Protein AF-0000000070982105 (afdb_homodimer)

InterPro domains:
  IPR033113 Phospholipase A2, histidine active site [PS00118] (65-72)
  IPR036444 Phospholipase A2 domain superfamily [G3DSA:1.20.90.10] (10-135)
  IPR036444 Phospholipase A2 domain superfamily [SSF48619] (39-132)

Radius of gyration: 21.94 Å; Cα contacts (8 Å, |Δi|>4): 370; chains: 2; bounding box: 73×69×75 Å

Foldseek 3Di:
DDPPPPPPPPPPPPPPPPPPPDLPFDQDQDWADAVDDQDTAGGRQQDDSYGHDPPHDTQWQLSVLRNQLVVVCVVVVNPLLDPVSVVSSLVSLVVCVVVVTDGHPPHPHDSVVSSVVVVVVNVVVNVCCVVVPDD/DDPPPPDPPPPPPPPPPPPPDDLPFDQFQDWPDAVCPDFTDGGRQQTDSYGHDPPHDAQWQLSVLRNQLVVVCVVVVNPLLDPVSVVSSLVSLVVCVVVVTDGHPPYPHDSVSSSVVVVVVNVVVNVCCPVVPDD

Solvent-accessible surface area (backbone atoms only — not comparable to full-atom values): 15474 Å² total; per-residue (Å²): 139,83,81,77,77,76,76,77,75,77,73,77,75,68,78,67,76,60,82,77,60,78,58,52,56,29,88,48,78,43,53,48,52,34,103,64,43,87,49,45,15,36,29,26,20,30,36,82,82,37,29,47,34,89,92,60,77,56,52,32,64,61,19,37,28,30,41,52,31,52,51,43,22,51,74,57,76,48,37,76,71,38,65,67,40,49,52,54,31,53,53,41,46,50,50,35,58,74,71,62,60,64,74,40,90,83,59,75,52,57,66,68,51,52,51,50,45,50,52,43,49,48,52,38,49,48,50,42,48,59,67,62,61,63,132,138,84,81,76,76,75,77,75,75,77,74,76,76,68,78,68,73,62,83,76,54,85,57,54,55,29,91,49,78,41,51,50,48,47,94,61,44,60,66,45,20,36,28,26,20,30,34,76,73,36,29,46,34,90,92,58,76,55,53,32,65,60,19,38,30,30,42,51,33,53,52,44,21,50,75,56,76,53,36,70,70,39,64,68,40,48,52,53,31,52,53,41,44,51,49,33,59,73,69,62,61,64,74,42,89,82,58,70,51,55,67,69,51,50,52,51,44,50,51,44,51,49,51,39,48,47,51,41,48,59,66,65,60,61,129

Nearest PDB structures (foldseek):
  2wg9-assembly2_B  TM=8.857E-01  e=2.006E-11  Oryza sativa
  2wg8-assembly1_A  TM=9.037E-01  e=4.217E-11  Oryza sativa
  2wg7-assembly2_B  TM=8.641E-01  e=1.885E-11  Oryza sativa
  2wg7-assembly1_A  TM=8.873E-01  e=7.834E-11  Oryza sativa
  2wg8-assembly2_B  TM=8.909E-01  e=1.368E-10  Oryza sativa

Secondary structure (DSSP, 8-state):
------------------TTT--EEESS----S-SSSS----TTT-STTEEEPTTPPPSSHHHHHHHHHHHHHHHTTS-TT-HHHHHHHHHHHHHHHHTTPPPPTT--S-HHHHHHHHHHHHHHHHHHHHHHS--/------------------TTS--EEESS------SSTT----TTT-STTEEEPTTPPPSSHHHHHHHHHHHHHHHTTS-TT-HHHHHHHHHHHHHHHHTTPPPPTT--S-HHHHHHHHHHHHHHHHHHHHHHS--

Structure (mmCIF, N/CA/C/O backbone):
data_AF-0000000070982105-model_v1
#
loop_
_entity.id
_entity.type
_entity.pdbx_description
1 polymer 'phospholipase A2'
#
loop_
_atom_site.group_PDB
_atom_site.id
_atom_site.type_symbol
_atom_site.label_atom_id
_atom_site.label_alt_id
_atom_site.label_comp_id
_atom_site.label_asym_id
_atom_site.label_entity_id
_atom_site.label_seq_id
_atom_site.pdbx_PDB_ins_code
_atom_site.Cartn_x
_atom_site.Cartn_y
_atom_site.Cartn_z
_atom_site.occupancy
_atom_site.B_iso_or_equiv
_atom_site.auth_seq_id
_atom_site.auth_comp_id
_atom_site.auth_asym_id
_atom_site.auth_atom_id
_atom_site.pdbx_PDB_model_num
ATOM 1 N N . MET A 1 1 ? 26.328 -14.484 -56.094 1 27 1 MET A N 1
ATOM 2 C CA . MET A 1 1 ? 26.688 -13.867 -54.812 1 27 1 MET A CA 1
ATOM 3 C C . MET A 1 1 ? 25.438 -13.461 -54.031 1 27 1 MET A C 1
ATOM 5 O O . MET A 1 1 ? 24.688 -12.578 -54.469 1 27 1 MET A O 1
ATOM 9 N N . ASP A 1 2 ? 24.812 -14.477 -53.375 1 24.33 2 ASP A N 1
ATOM 10 C CA . ASP A 1 2 ? 23.5 -14.695 -52.781 1 24.33 2 ASP A CA 1
ATOM 11 C C . ASP A 1 2 ? 23.359 -13.867 -51.5 1 24.33 2 ASP A C 1
ATOM 13 O O . ASP A 1 2 ? 24.172 -13.984 -50.562 1 24.33 2 ASP A O 1
ATOM 17 N N . ARG A 1 3 ? 22.781 -12.641 -51.594 1 31.59 3 ARG A N 1
ATOM 18 C CA . ARG A 1 3 ? 22.438 -11.656 -50.562 1 31.59 3 ARG A CA 1
ATOM 19 C C . ARG A 1 3 ? 21.547 -12.273 -49.5 1 31.59 3 ARG A C 1
ATOM 21 O O . ARG A 1 3 ? 20.453 -12.766 -49.781 1 31.59 3 ARG A O 1
ATOM 28 N N . PHE A 1 4 ? 22.094 -12.984 -48.469 1 28.33 4 PHE A N 1
ATOM 29 C CA . PHE A 1 4 ? 21.453 -13.516 -47.281 1 28.33 4 PHE A CA 1
ATOM 30 C C . PHE A 1 4 ? 20.672 -12.422 -46.562 1 28.33 4 PHE A C 1
ATOM 32 O O . PHE A 1 4 ? 21.234 -11.383 -46.219 1 28.33 4 PHE A O 1
ATOM 39 N N . ALA A 1 5 ? 19.391 -12.312 -46.812 1 34.06 5 ALA A N 1
ATOM 40 C CA . ALA A 1 5 ? 18.406 -11.477 -46.125 1 34.06 5 ALA A CA 1
ATOM 41 C C . ALA A 1 5 ? 18.406 -11.734 -44.625 1 34.06 5 ALA A C 1
ATOM 43 O O . ALA A 1 5 ? 18.141 -12.852 -44.188 1 34.06 5 ALA A O 1
ATOM 44 N N . LYS A 1 6 ? 19.297 -11.102 -43.906 1 32.78 6 LYS A N 1
ATOM 45 C CA . LYS A 1 6 ? 19.25 -11.102 -42.438 1 32.78 6 LYS A CA 1
ATOM 46 C C . LYS A 1 6 ? 17.875 -10.68 -41.938 1 32.78 6 LYS A C 1
ATOM 48 O O . LYS A 1 6 ? 17.312 -9.688 -42.406 1 32.78 6 LYS A O 1
ATOM 53 N N . SER A 1 7 ? 17.047 -11.734 -41.625 1 23.89 7 SER A N 1
ATOM 54 C CA . SER A 1 7 ? 15.797 -11.57 -40.906 1 23.89 7 SER A CA 1
ATOM 55 C C . SER A 1 7 ? 16 -10.75 -39.625 1 23.89 7 SER A C 1
ATOM 57 O O . SER A 1 7 ? 16.875 -11.055 -38.812 1 23.89 7 SER A O 1
ATOM 59 N N . ARG A 1 8 ? 15.773 -9.477 -39.688 1 29.33 8 ARG A N 1
ATOM 60 C CA . ARG A 1 8 ? 15.742 -8.594 -38.531 1 29.33 8 ARG A CA 1
ATOM 61 C C . ARG A 1 8 ? 14.836 -9.156 -37.438 1 29.33 8 ARG A C 1
ATOM 63 O O . ARG A 1 8 ? 13.68 -9.492 -37.719 1 29.33 8 ARG A O 1
ATOM 70 N N . GLY A 1 9 ? 15.406 -10.039 -36.594 1 24.38 9 GLY A N 1
ATOM 71 C CA . GLY A 1 9 ? 14.719 -10.383 -35.344 1 24.38 9 GLY A CA 1
ATOM 72 C C . GLY A 1 9 ? 14.062 -9.195 -34.688 1 24.38 9 GLY A C 1
ATOM 73 O O . GLY A 1 9 ? 14.711 -8.164 -34.469 1 24.38 9 GLY A O 1
ATOM 74 N N . ARG A 1 10 ? 12.773 -8.984 -34.938 1 26.89 10 ARG A N 1
ATOM 75 C CA . ARG A 1 10 ? 11.961 -8.016 -34.188 1 26.89 10 ARG A CA 1
ATOM 76 C C . ARG A 1 10 ? 12.164 -8.148 -32.688 1 26.89 10 ARG A C 1
ATOM 78 O O . ARG A 1 10 ? 12.055 -9.25 -32.125 1 26.89 10 ARG A O 1
ATOM 85 N N . GLY A 1 11 ? 13.086 -7.328 -32.156 1 25.05 11 GLY A N 1
ATOM 86 C CA . GLY A 1 11 ? 13.312 -7.156 -30.719 1 25.05 11 GLY A CA 1
ATOM 87 C C . GLY A 1 11 ? 12.031 -7.117 -29.906 1 25.05 11 GLY A C 1
ATOM 88 O O . GLY A 1 11 ? 11.039 -6.535 -30.328 1 25.05 11 GLY A O 1
ATOM 89 N N . PHE A 1 12 ? 11.703 -8.188 -29.219 1 25.05 12 PHE A N 1
ATOM 90 C CA . PHE A 1 12 ? 10.688 -8.211 -28.172 1 25.05 12 PHE A CA 1
ATOM 91 C C . PHE A 1 12 ? 10.797 -6.973 -27.297 1 25.05 12 PHE A C 1
ATOM 93 O O . PHE A 1 12 ? 11.852 -6.695 -26.719 1 25.05 12 PHE A O 1
ATOM 100 N N . ASN A 1 13 ? 10.172 -5.91 -27.797 1 24.83 13 ASN A N 1
ATOM 101 C CA . ASN A 1 13 ? 9.984 -4.758 -26.922 1 24.83 13 ASN A CA 1
ATOM 102 C C . ASN A 1 13 ? 9.484 -5.176 -25.547 1 24.83 13 ASN A C 1
ATOM 104 O O . ASN A 1 13 ? 8.406 -5.754 -25.406 1 24.83 13 ASN A O 1
ATOM 108 N N . GLY A 1 14 ? 10.422 -5.703 -24.781 1 23.28 14 GLY A N 1
ATOM 109 C CA . GLY A 1 14 ? 10.133 -5.859 -23.359 1 23.28 14 GLY A CA 1
ATOM 110 C C . GLY A 1 14 ? 9.352 -4.699 -22.781 1 23.28 14 GLY A C 1
ATOM 111 O O . GLY A 1 14 ? 9.727 -3.539 -22.953 1 23.28 14 GLY A O 1
ATOM 112 N N . SER A 1 15 ? 8.102 -4.754 -22.766 1 24.94 15 SER A N 1
ATOM 113 C CA . SER A 1 15 ? 7.254 -3.814 -22.047 1 24.94 15 SER A CA 1
ATOM 114 C C . SER A 1 15 ? 7.852 -3.469 -20.688 1 24.94 15 SER A C 1
ATOM 116 O O . SER A 1 15 ? 7.941 -4.328 -19.797 1 24.94 15 SER A O 1
ATOM 118 N N . LYS A 1 16 ? 8.984 -2.684 -20.688 1 27.2 16 LYS A N 1
ATOM 119 C CA . LYS A 1 16 ? 9.484 -2.068 -19.453 1 27.2 16 LYS A CA 1
ATOM 120 C C . LYS A 1 16 ? 8.336 -1.604 -18.562 1 27.2 16 LYS A C 1
ATOM 122 O O . LYS A 1 16 ? 7.453 -0.875 -19.016 1 27.2 16 LYS A O 1
ATOM 127 N N . CYS A 1 17 ? 7.98 -2.357 -17.766 1 25.16 17 CYS A N 1
ATOM 128 C CA . CYS A 1 17 ? 7.172 -1.862 -16.656 1 25.16 17 CYS A CA 1
ATOM 129 C C . CYS A 1 17 ? 7.723 -0.544 -16.125 1 25.16 17 CYS A C 1
ATOM 131 O O . CYS A 1 17 ? 8.797 -0.514 -15.523 1 25.16 17 CYS A O 1
ATOM 133 N N . ASP A 1 18 ? 7.719 0.569 -17 1 29.83 18 ASP A N 1
ATOM 134 C CA . ASP A 1 18 ? 8.094 1.905 -16.547 1 29.83 18 ASP A CA 1
ATOM 135 C C . ASP A 1 18 ? 7.574 2.172 -15.141 1 29.83 18 ASP A C 1
ATOM 137 O O . ASP A 1 18 ? 6.375 2.391 -14.945 1 29.83 18 ASP A O 1
ATOM 141 N N . ALA A 1 19 ? 8.07 1.638 -14.141 1 34.56 19 ALA A N 1
ATOM 142 C CA . ALA A 1 19 ? 7.848 2.031 -12.758 1 34.56 19 ALA A CA 1
ATOM 143 C C . ALA A 1 19 ? 7.52 3.52 -12.656 1 34.56 19 ALA A C 1
ATOM 145 O O . ALA A 1 19 ? 7.215 4.023 -11.57 1 34.56 19 ALA A O 1
ATOM 146 N N . ARG A 1 20 ? 8.062 4.305 -13.57 1 37.38 20 ARG A N 1
ATOM 147 C CA . ARG A 1 20 ? 7.941 5.758 -13.531 1 37.38 20 ARG A CA 1
ATOM 148 C C . ARG A 1 20 ? 6.488 6.188 -13.695 1 37.38 20 ARG A C 1
ATOM 150 O O . ARG A 1 20 ? 6.148 7.348 -13.461 1 37.38 20 ARG A O 1
ATOM 157 N N . LYS A 1 21 ? 5.758 5.496 -14.469 1 38.59 21 LYS A N 1
ATOM 158 C CA . LYS A 1 21 ? 4.5 6.113 -14.875 1 38.59 21 LYS A CA 1
ATOM 159 C C . LYS A 1 21 ? 3.516 6.18 -13.711 1 38.59 21 LYS A C 1
ATOM 161 O O . LYS A 1 21 ? 2.908 7.223 -13.461 1 38.59 21 LYS A O 1
ATOM 166 N N . SER A 1 22 ? 2.709 5.098 -13.297 1 45.5 22 SER A N 1
ATOM 167 C CA . SER A 1 22 ? 1.32 5.344 -12.922 1 45.5 22 SER A CA 1
ATOM 168 C C . SER A 1 22 ? 1.204 5.773 -11.469 1 45.5 22 SER A C 1
ATOM 170 O O . SER A 1 22 ? 0.293 5.34 -10.758 1 45.5 22 SER A O 1
ATOM 172 N N . LYS A 1 23 ? 2.385 6.164 -10.883 1 51.88 23 LYS A N 1
ATOM 173 C CA . LYS A 1 23 ? 1.927 6.621 -9.57 1 51.88 23 LYS A CA 1
ATOM 174 C C . LYS A 1 23 ? 0.816 7.66 -9.711 1 51.88 23 LYS A C 1
ATOM 176 O O . LYS A 1 23 ? 0.989 8.672 -10.391 1 51.88 23 LYS A O 1
ATOM 181 N N . GLU A 1 24 ? -0.219 7.406 -9.375 1 65.69 24 GLU A N 1
ATOM 182 C CA . GLU A 1 24 ? -1.309 8.375 -9.297 1 65.69 24 GLU A CA 1
ATOM 183 C C . GLU A 1 24 ? -0.902 9.594 -8.477 1 65.69 24 GLU A C 1
ATOM 185 O O . GLU A 1 24 ? -0.248 9.461 -7.441 1 65.69 24 GLU A O 1
ATOM 190 N N . CYS A 1 25 ? -0.831 10.727 -9.094 1 82.31 25 CYS A N 1
ATOM 191 C CA . CYS A 1 25 ? -0.525 11.922 -8.312 1 82.31 25 CYS A CA 1
ATOM 192 C C . CYS A 1 25 ? -1.776 12.766 -8.094 1 82.31 25 CYS A C 1
ATOM 194 O O . CYS A 1 25 ? -2.781 12.586 -8.781 1 82.31 25 CYS A O 1
ATOM 196 N N . SER A 1 26 ? -1.708 13.586 -7.137 1 88.38 26 SER A N 1
ATOM 197 C CA . SER A 1 26 ? -2.855 14.422 -6.805 1 88.38 26 SER A CA 1
ATOM 198 C C . SER A 1 26 ? -2.504 15.898 -6.891 1 88.38 26 SER A C 1
ATOM 200 O O . SER A 1 26 ? -1.385 16.297 -6.555 1 88.38 26 SER A O 1
ATOM 202 N N . ARG A 1 27 ? -3.447 16.781 -7.27 1 92.62 27 ARG A N 1
ATOM 203 C CA . ARG A 1 27 ? -3.352 18.234 -7.234 1 92.62 27 ARG A CA 1
ATOM 204 C C . ARG A 1 27 ? -4.316 18.812 -6.211 1 92.62 27 ARG A C 1
ATOM 206 O O . ARG A 1 27 ? -4.43 20.031 -6.082 1 92.62 27 ARG A O 1
ATOM 213 N N . LYS A 1 28 ? -5.102 18 -5.617 1 90.06 28 LYS A N 1
ATOM 214 C CA . LYS A 1 28 ? -6.133 18.438 -4.68 1 90.06 28 LYS A CA 1
ATOM 215 C C . LYS A 1 28 ? -5.84 17.938 -3.266 1 90.06 28 LYS A C 1
ATOM 217 O O . LYS A 1 28 ? -5.41 16.797 -3.078 1 90.06 28 LYS A O 1
ATOM 222 N N . CYS A 1 29 ? -6.043 18.891 -2.312 1 92.44 29 CYS A N 1
ATOM 223 C CA . CYS A 1 29 ? -6.012 18.438 -0.93 1 92.44 29 CYS A CA 1
ATOM 224 C C . CYS A 1 29 ? -7.223 17.562 -0.622 1 92.44 29 CYS A C 1
ATOM 226 O O . CYS A 1 29 ? -8.344 18.062 -0.497 1 92.44 29 CYS A O 1
ATOM 228 N N . GLU A 1 30 ? -6.859 16.312 -0.984 1 75 30 GLU A N 1
ATOM 229 C CA . GLU A 1 30 ? -8.016 15.445 -0.81 1 75 30 GLU A CA 1
ATOM 230 C C . GLU A 1 30 ? -7.77 14.414 0.289 1 75 30 GLU A C 1
ATOM 232 O O . GLU A 1 30 ? -6.684 13.836 0.372 1 75 30 GLU A O 1
ATOM 237 N N . SER A 1 31 ? -8.789 13.781 1.023 1 58.69 31 SER A N 1
ATOM 238 C CA . SER A 1 31 ? -8.328 12.922 2.104 1 58.69 31 SER A CA 1
ATOM 239 C C . SER A 1 31 ? -8.797 11.484 1.908 1 58.69 31 SER A C 1
ATOM 241 O O . SER A 1 31 ? -9.57 10.969 2.711 1 58.69 31 SER A O 1
ATOM 243 N N . GLU A 1 32 ? -8.25 10.703 0.901 1 56.03 32 GLU A N 1
ATOM 244 C CA . GLU A 1 32 ? -8.992 9.5 1.278 1 56.03 32 GLU A CA 1
ATOM 245 C C . GLU A 1 32 ? -8.047 8.328 1.538 1 56.03 32 GLU A C 1
ATOM 247 O O . GLU A 1 32 ? -7.098 8.109 0.787 1 56.03 32 GLU A O 1
ATOM 252 N N . PHE A 1 33 ? -8.742 7.465 2.289 1 57.97 33 PHE A N 1
ATOM 253 C CA . PHE A 1 33 ? -9.922 6.777 2.805 1 57.97 33 PHE A CA 1
ATOM 254 C C . PHE A 1 33 ? -9.906 6.742 4.328 1 57.97 33 PHE A C 1
ATOM 256 O O . PHE A 1 33 ? -10.867 6.293 4.957 1 57.97 33 PHE A O 1
ATOM 263 N N . CYS A 1 34 ? -9.133 6.922 5.355 1 57.22 34 CYS A N 1
ATOM 264 C CA . CYS A 1 34 ? -9.242 7.492 6.691 1 57.22 34 CYS A CA 1
ATOM 265 C C . CYS A 1 34 ? -10.133 6.633 7.578 1 57.22 34 CYS A C 1
ATOM 267 O O . CYS A 1 34 ? -9.789 5.5 7.91 1 57.22 34 CYS A O 1
ATOM 269 N N . SER A 1 35 ? -10.844 6.586 7.875 1 51.69 35 SER A N 1
ATOM 270 C CA . SER A 1 35 ? -11.281 5.629 8.891 1 51.69 35 SER A CA 1
ATOM 271 C C . SER A 1 35 ? -11.031 4.195 8.438 1 51.69 35 SER A C 1
ATOM 273 O O . SER A 1 35 ? -11.703 3.268 8.898 1 51.69 35 SER A O 1
ATOM 275 N N . VAL A 1 36 ? -9.875 3.674 7.586 1 60.84 36 VAL A N 1
ATOM 276 C CA . VAL A 1 36 ? -8.945 2.582 7.297 1 60.84 36 VAL A CA 1
ATOM 277 C C . VAL A 1 36 ? -9.422 1.812 6.07 1 60.84 36 VAL A C 1
ATOM 279 O O . VAL A 1 36 ? -9.57 0.588 6.113 1 60.84 36 VAL A O 1
ATOM 282 N N . PRO A 1 37 ? -9.766 1.995 4.793 1 54.72 37 PRO A N 1
ATOM 283 C CA . PRO A 1 37 ? -9.945 0.755 4.035 1 54.72 37 PRO A CA 1
ATOM 284 C C . PRO A 1 37 ? -8.82 0.502 3.037 1 54.72 37 PRO A C 1
ATOM 286 O O . PRO A 1 37 ? -8.281 1.446 2.451 1 54.72 37 PRO A O 1
ATOM 289 N N . PRO A 1 38 ? -7.277 -0.649 2.244 1 56.03 38 PRO A N 1
ATOM 290 C CA . PRO A 1 38 ? -6.43 -0.083 1.192 1 56.03 38 PRO A CA 1
ATOM 291 C C . PRO A 1 38 ? -5.785 1.237 1.603 1 56.03 38 PRO A C 1
ATOM 293 O O . PRO A 1 38 ? -5.02 1.821 0.829 1 56.03 38 PRO A O 1
ATOM 296 N N . PHE A 1 39 ? -5.152 1.707 2.873 1 52.06 39 PHE A N 1
ATOM 297 C CA . PHE A 1 39 ? -5.977 2.746 2.266 1 52.06 39 PHE A CA 1
ATOM 298 C C . PHE A 1 39 ? -5.379 4.125 2.514 1 52.06 39 PHE A C 1
ATOM 300 O O . PHE A 1 39 ? -5.469 5.012 1.662 1 52.06 39 PHE A O 1
ATOM 307 N N . LEU A 1 40 ? -5.707 4.258 3.902 1 58.22 40 LEU A N 1
ATOM 308 C CA . LEU A 1 40 ? -6.301 5.586 4.023 1 58.22 40 LEU A CA 1
ATOM 309 C C . LEU A 1 40 ? -5.301 6.668 3.631 1 58.22 40 LEU A C 1
ATOM 311 O O . LEU A 1 40 ? -4.223 6.762 4.219 1 58.22 40 LEU A O 1
ATOM 315 N N . ARG A 1 41 ? -5.375 7.391 2.932 1 56.59 41 ARG A N 1
ATOM 316 C CA . ARG A 1 41 ? -4.664 8.32 2.061 1 56.59 41 ARG A CA 1
ATOM 317 C C . ARG A 1 41 ? -4.938 9.766 2.467 1 56.59 41 ARG A C 1
ATOM 319 O O . ARG A 1 41 ? -6.066 10.242 2.357 1 56.59 41 ARG A O 1
ATOM 326 N N . TYR A 1 42 ? -3.67 10.414 2.838 1 62.38 42 TYR A N 1
ATOM 327 C CA . TYR A 1 42 ? -4.195 11.773 2.908 1 62.38 42 TYR A CA 1
ATOM 328 C C . TYR A 1 42 ? -3.223 12.766 2.283 1 62.38 42 TYR A C 1
ATOM 330 O O . TYR A 1 42 ? -2.012 12.672 2.496 1 62.38 42 TYR A O 1
ATOM 338 N N . GLY A 1 43 ? -3.551 13.875 2.242 1 64.25 43 GLY A N 1
ATOM 339 C CA . GLY A 1 43 ? -3.383 15.055 1.416 1 64.25 43 GLY A CA 1
ATOM 340 C C . GLY A 1 43 ? -2.346 14.883 0.322 1 64.25 43 GLY A C 1
ATOM 341 O O . GLY A 1 43 ? -1.153 14.758 0.605 1 64.25 43 GLY A O 1
ATOM 342 N N . LYS A 1 44 ? -2.129 15.617 -0.61 1 92.81 44 LYS A N 1
ATOM 343 C CA . LYS A 1 44 ? -1.484 15.492 -1.914 1 92.81 44 LYS A CA 1
ATOM 344 C C . LYS A 1 44 ? -0.334 14.492 -1.867 1 92.81 44 LYS A C 1
ATOM 346 O O . LYS A 1 44 ? -0.164 13.688 -2.789 1 92.81 44 LYS A O 1
ATOM 351 N N . TYR A 1 45 ? 0.321 14.445 -0.806 1 95.06 45 TYR A N 1
ATOM 352 C CA . TYR A 1 45 ? 1.583 13.711 -0.802 1 95.06 45 TYR A CA 1
ATOM 353 C C . TYR A 1 45 ? 1.508 12.5 0.118 1 95.06 45 TYR A C 1
ATOM 355 O O . TYR A 1 45 ? 2.207 11.508 -0.095 1 95.06 45 TYR A O 1
ATOM 363 N N . CYS A 1 46 ? 0.652 12.641 1.165 1 94.69 46 CYS A N 1
ATOM 364 C CA . CYS A 1 46 ? 0.54 11.516 2.086 1 94.69 46 CYS A CA 1
ATOM 365 C C . CYS A 1 46 ? -0.335 10.414 1.496 1 94.69 46 CYS A C 1
ATOM 367 O O . CYS A 1 46 ? -1.465 10.672 1.078 1 94.69 46 CYS A O 1
ATOM 369 N N . GLY A 1 47 ? 0.172 9.289 1.309 1 88.19 47 GLY A N 1
ATOM 370 C CA . GLY A 1 47 ? -0.554 8.109 0.849 1 88.19 47 GLY A CA 1
ATOM 371 C C . GLY A 1 47 ? 0.354 7.023 0.304 1 88.19 47 GLY A C 1
ATOM 372 O O . GLY A 1 47 ? 1.406 7.316 -0.267 1 88.19 47 GLY A O 1
ATOM 373 N N . LEU A 1 48 ? -0.152 5.762 0.498 1 87.31 48 LEU A N 1
ATOM 374 C CA . LEU A 1 48 ? 0.614 4.633 -0.02 1 87.31 48 LEU A CA 1
ATOM 375 C C . LEU A 1 48 ? 0.626 4.641 -1.545 1 87.31 48 LEU A C 1
ATOM 377 O O . LEU A 1 48 ? -0.427 4.746 -2.178 1 87.31 48 LEU A O 1
ATOM 381 N N . LEU A 1 49 ? 1.778 4.539 -2.119 1 83.12 49 LEU A N 1
ATOM 382 C CA . LEU A 1 49 ? 1.949 4.449 -3.566 1 83.12 49 LEU A CA 1
ATOM 383 C C . LEU A 1 49 ? 1.295 5.641 -4.262 1 83.12 49 LEU A C 1
ATOM 385 O O . LEU A 1 49 ? 0.702 5.488 -5.332 1 83.12 49 LEU A O 1
ATOM 389 N N . TYR A 1 50 ? 1.286 6.68 -3.572 1 80.19 50 TYR A N 1
ATOM 390 C CA . TYR A 1 50 ? 0.64 7.93 -3.959 1 80.19 50 TYR A CA 1
ATOM 391 C C . TYR A 1 50 ? 1.555 9.117 -3.699 1 80.19 50 TYR A C 1
ATOM 393 O O . TYR A 1 50 ? 2.443 9.055 -2.846 1 80.19 50 TYR A O 1
ATOM 401 N N . SER A 1 51 ? 1.396 10.211 -4.523 1 91.62 51 SER A N 1
ATOM 402 C CA . SER A 1 51 ? 2.174 11.422 -4.289 1 91.62 51 SER A CA 1
ATOM 403 C C . SER A 1 51 ? 1.468 12.648 -4.855 1 91.62 51 SER A C 1
ATOM 405 O O . SER A 1 51 ? 0.442 12.523 -5.531 1 91.62 51 SER A O 1
ATOM 407 N N . GLY A 1 52 ? 2.074 13.727 -4.477 1 93.19 52 GLY A N 1
ATOM 408 C CA . GLY A 1 52 ? 1.641 14.945 -5.145 1 93.19 52 GLY A CA 1
ATOM 409 C C . GLY A 1 52 ? 2.217 15.094 -6.543 1 93.19 52 GLY A C 1
ATOM 410 O O . GLY A 1 52 ? 3.352 14.688 -6.797 1 93.19 52 GLY A O 1
ATOM 411 N N . CYS A 1 53 ? 1.363 15.789 -7.406 1 92.31 53 CYS A N 1
ATOM 412 C CA . CYS A 1 53 ? 1.867 16.094 -8.742 1 92.31 53 CYS A CA 1
ATOM 413 C C . CYS A 1 53 ? 3.012 17.094 -8.68 1 92.31 53 CYS A C 1
ATOM 415 O O . CYS A 1 53 ? 3.1 17.891 -7.738 1 92.31 53 CYS A O 1
ATOM 417 N N . PRO A 1 54 ? 3.863 17.031 -9.664 1 90.81 54 PRO A N 1
ATOM 418 C CA . PRO A 1 54 ? 4.926 18.031 -9.711 1 90.81 54 PRO A CA 1
ATOM 419 C C . PRO A 1 54 ? 4.391 19.453 -9.594 1 90.81 54 PRO A C 1
ATOM 421 O O . PRO A 1 54 ? 3.379 19.797 -10.211 1 90.81 54 PRO A O 1
ATOM 424 N N . GLY A 1 55 ? 4.984 20.328 -8.82 1 93.75 55 GLY A N 1
ATOM 425 C CA . GLY A 1 55 ? 4.641 21.734 -8.695 1 93.75 55 GLY A CA 1
ATOM 426 C C . GLY A 1 55 ? 3.635 22.016 -7.594 1 93.75 55 GLY A C 1
ATOM 427 O O . GLY A 1 55 ? 3.377 23.172 -7.262 1 93.75 55 GLY A O 1
ATOM 428 N N . GLU A 1 56 ? 3.043 20.969 -7.07 1 96.62 56 GLU A N 1
ATOM 429 C CA . GLU A 1 56 ? 2.02 21.172 -6.047 1 96.62 56 GLU A CA 1
ATOM 430 C C . GLU A 1 56 ? 2.648 21.453 -4.688 1 96.62 56 GLU A C 1
ATOM 432 O O . GLU A 1 56 ? 3.66 20.859 -4.324 1 96.62 56 GLU A O 1
ATOM 437 N N . LYS A 1 57 ? 1.969 22.391 -3.898 1 97.62 57 LYS A N 1
ATOM 438 C CA . LYS A 1 57 ? 2.34 22.625 -2.506 1 97.62 57 LYS A CA 1
ATOM 439 C C . LYS A 1 57 ? 1.627 21.656 -1.575 1 97.62 57 LYS A C 1
ATOM 441 O O . LYS A 1 57 ? 0.515 21.203 -1.868 1 97.62 57 LYS A O 1
ATOM 446 N N . PRO A 1 58 ? 2.275 21.312 -0.488 1 98.25 58 PRO A N 1
ATOM 447 C CA . PRO A 1 58 ? 1.584 20.438 0.46 1 98.25 58 PRO A CA 1
ATOM 448 C C . PRO A 1 58 ? 0.341 21.094 1.064 1 98.25 58 PRO A C 1
ATOM 450 O O . PRO A 1 58 ? 0.255 22.312 1.135 1 98.25 58 PRO A O 1
ATOM 453 N N . CYS A 1 59 ? -0.602 20.344 1.491 1 98.12 59 CYS A N 1
ATOM 454 C CA . CYS A 1 59 ? -1.874 20.812 2.031 1 98.12 59 CYS A CA 1
ATOM 455 C C . CYS A 1 59 ? -1.684 21.438 3.408 1 98.12 59 CYS A C 1
ATOM 457 O O . CYS A 1 59 ? -2.475 22.297 3.822 1 98.12 59 CYS A O 1
ATOM 459 N N . ASP A 1 60 ? -0.787 20.953 4.219 1 98.19 60 ASP A N 1
ATOM 460 C CA . ASP A 1 60 ? -0.47 21.391 5.574 1 98.19 60 ASP A CA 1
ATOM 461 C C . ASP A 1 60 ? 0.907 20.891 6.004 1 98.19 60 ASP A C 1
ATOM 463 O O . ASP A 1 60 ? 1.717 20.484 5.168 1 98.19 60 ASP A O 1
ATOM 467 N N . GLY A 1 61 ? 1.139 21.016 7.199 1 98.44 61 GLY A N 1
ATOM 468 C CA . GLY A 1 61 ? 2.447 20.625 7.707 1 98.44 61 GLY A CA 1
ATOM 469 C C . GLY A 1 61 ? 2.719 19.141 7.605 1 98.44 61 GLY A C 1
ATOM 470 O O . GLY A 1 61 ? 3.842 18.734 7.312 1 98.44 61 GLY A O 1
ATOM 471 N N . LEU A 1 62 ? 1.761 18.344 7.871 1 98.31 62 LEU A N 1
ATOM 472 C CA . LEU A 1 62 ? 1.927 16.891 7.789 1 98.31 62 LEU A CA 1
ATOM 473 C C . LEU A 1 62 ? 2.139 16.453 6.344 1 98.31 62 LEU A C 1
ATOM 475 O O . LEU A 1 62 ? 3.012 15.625 6.059 1 98.31 62 LEU A O 1
ATOM 479 N N . ASP A 1 63 ? 1.314 16.984 5.488 1 97.94 63 ASP A N 1
ATOM 480 C CA . ASP A 1 63 ? 1.493 16.719 4.066 1 97.94 63 ASP A CA 1
ATOM 481 C C . ASP A 1 63 ? 2.873 17.156 3.588 1 97.94 63 ASP A C 1
ATOM 483 O O . ASP A 1 63 ? 3.432 16.578 2.654 1 97.94 63 ASP A O 1
ATOM 487 N N . GLY A 1 64 ? 3.377 18.219 4.23 1 98.56 64 GLY A N 1
ATOM 488 C CA . GLY A 1 64 ? 4.738 18.656 3.959 1 98.56 64 GLY A CA 1
ATOM 489 C C . GLY A 1 64 ? 5.781 17.609 4.316 1 98.56 64 GLY A C 1
ATOM 490 O O . GLY A 1 64 ? 6.785 17.469 3.617 1 98.56 64 GLY A O 1
ATOM 491 N N . CYS A 1 65 ? 5.547 16.906 5.406 1 98.81 65 CYS A N 1
ATOM 492 C CA . CYS A 1 65 ? 6.438 15.82 5.773 1 98.81 65 CYS A CA 1
ATOM 493 C C . CYS A 1 65 ? 6.438 14.734 4.707 1 98.81 65 CYS A C 1
ATOM 495 O O . CYS A 1 65 ? 7.492 14.195 4.355 1 98.81 65 CYS A O 1
ATOM 497 N N . CYS A 1 66 ? 5.293 14.477 4.199 1 97.94 66 CYS A N 1
ATOM 498 C CA . CYS A 1 66 ? 5.176 13.461 3.16 1 97.94 66 CYS A CA 1
ATOM 499 C C . CYS A 1 66 ? 5.883 13.898 1.884 1 97.94 66 CYS A C 1
ATOM 501 O O . CYS A 1 66 ? 6.551 13.094 1.233 1 97.94 66 CYS A O 1
ATOM 503 N N . MET A 1 67 ? 5.668 15.188 1.518 1 98.06 67 MET A N 1
ATOM 504 C CA . MET A 1 67 ? 6.352 15.711 0.34 1 98.06 67 MET A CA 1
ATOM 505 C C . MET A 1 67 ? 7.863 15.57 0.479 1 98.06 67 MET A C 1
ATOM 507 O O . MET A 1 67 ? 8.539 15.125 -0.453 1 98.06 67 MET A O 1
ATOM 511 N N . SER A 1 68 ? 8.312 16.016 1.612 1 98.38 68 SER A N 1
ATOM 512 C CA . SER A 1 68 ? 9.75 15.93 1.862 1 98.38 68 SER A CA 1
ATOM 513 C C . SER A 1 68 ? 10.234 14.484 1.769 1 98.38 68 SER A C 1
ATOM 515 O O . SER A 1 68 ? 11.344 14.234 1.28 1 98.38 68 SER A O 1
ATOM 517 N N . HIS A 1 69 ? 9.484 13.578 2.287 1 97.5 69 HIS A N 1
ATOM 518 C CA . HIS A 1 69 ? 9.836 12.172 2.191 1 97.5 69 HIS A CA 1
ATOM 519 C C . HIS A 1 69 ? 9.914 11.719 0.737 1 97.5 69 HIS A C 1
ATOM 521 O O . HIS A 1 69 ? 10.859 11.023 0.35 1 97.5 69 HIS A O 1
ATOM 527 N N . ASP A 1 70 ? 8.891 12.133 -0.047 1 95.94 70 ASP A N 1
ATOM 528 C CA . ASP A 1 70 ? 8.883 11.781 -1.463 1 95.94 70 ASP A CA 1
ATOM 529 C C . ASP A 1 70 ? 10.141 12.289 -2.162 1 95.94 70 ASP A C 1
ATOM 531 O O . ASP A 1 70 ? 10.75 11.578 -2.965 1 95.94 70 ASP A O 1
ATOM 535 N N . ILE A 1 71 ? 10.578 13.508 -1.867 1 97.19 71 ILE A N 1
ATOM 536 C CA . ILE A 1 71 ? 11.758 14.133 -2.467 1 97.19 71 ILE A CA 1
ATOM 537 C C . ILE A 1 71 ? 13.016 13.367 -2.055 1 97.19 71 ILE A C 1
ATOM 539 O O . ILE A 1 71 ? 13.883 13.094 -2.887 1 97.19 71 ILE A O 1
ATOM 543 N N . CYS A 1 72 ? 13.047 13.055 -0.742 1 97.81 72 CYS A N 1
ATOM 544 C CA . CYS A 1 72 ? 14.195 12.32 -0.229 1 97.81 72 CYS A CA 1
ATOM 545 C C . CYS A 1 72 ? 14.352 10.984 -0.942 1 97.81 72 CYS A C 1
ATOM 547 O O . CYS A 1 72 ? 15.453 10.625 -1.369 1 97.81 72 CYS A O 1
ATOM 549 N N . VAL A 1 73 ? 13.344 10.227 -1.107 1 94.06 73 VAL A N 1
ATOM 550 C CA . VAL A 1 73 ? 13.344 8.906 -1.73 1 94.06 73 VAL A CA 1
ATOM 551 C C . VAL A 1 73 ? 13.766 9.031 -3.193 1 94.06 73 VAL A C 1
ATOM 553 O O . VAL A 1 73 ? 14.555 8.219 -3.688 1 94.06 73 VAL A O 1
ATOM 556 N N . GLN A 1 74 ? 13.172 10.062 -3.826 1 93.19 74 GLN A N 1
ATOM 557 C CA . GLN A 1 74 ? 13.539 10.289 -5.219 1 93.19 74 GLN A CA 1
ATOM 558 C C . GLN A 1 74 ? 15.031 10.578 -5.352 1 93.19 74 GLN A C 1
ATOM 560 O O . GLN A 1 74 ? 15.688 10.062 -6.258 1 93.19 74 GLN A O 1
ATOM 565 N N . ALA A 1 75 ? 15.57 11.383 -4.504 1 95.75 75 ALA A N 1
ATOM 566 C CA . ALA A 1 75 ? 16.984 11.781 -4.555 1 95.75 75 ALA A CA 1
ATOM 567 C C . ALA A 1 75 ? 17.891 10.586 -4.332 1 95.75 75 ALA A C 1
ATOM 569 O O . ALA A 1 75 ? 19.047 10.586 -4.781 1 95.75 75 ALA A O 1
ATOM 570 N N . LYS A 1 76 ? 17.375 9.562 -3.656 1 95 76 LYS A N 1
ATOM 571 C CA . LYS A 1 76 ? 18.156 8.367 -3.367 1 95 76 LYS A CA 1
ATOM 572 C C . LYS A 1 76 ? 17.875 7.27 -4.387 1 95 76 LYS A C 1
ATOM 574 O O . LYS A 1 76 ? 18 6.082 -4.074 1 95 76 LYS A O 1
ATOM 579 N N . GLY A 1 77 ? 17.516 7.527 -5.617 1 90.12 77 GLY A N 1
ATOM 580 C CA . GLY A 1 77 ? 17.25 6.551 -6.664 1 90.12 77 GLY A CA 1
ATOM 581 C C . GLY A 1 77 ? 16 5.727 -6.414 1 90.12 77 GLY A C 1
ATOM 582 O O . GLY A 1 77 ? 15.984 4.523 -6.68 1 90.12 77 GLY A O 1
ATOM 583 N N . ASN A 1 78 ? 15.016 6.418 -5.797 1 87.94 78 ASN A N 1
ATOM 584 C CA . ASN A 1 78 ? 13.75 5.77 -5.469 1 87.94 78 ASN A CA 1
ATOM 585 C C . ASN A 1 78 ? 13.953 4.598 -4.512 1 87.94 78 ASN A C 1
ATOM 587 O O . ASN A 1 78 ? 13.344 3.543 -4.68 1 87.94 78 ASN A O 1
ATOM 591 N N . ASP A 1 79 ? 14.891 4.785 -3.553 1 89.12 79 ASP A N 1
ATOM 592 C CA . ASP A 1 79 ? 15.078 3.812 -2.482 1 89.12 79 ASP A CA 1
ATOM 593 C C . ASP A 1 79 ? 14.055 4.016 -1.366 1 89.12 79 ASP A C 1
ATOM 595 O O . ASP A 1 79 ? 14.344 4.68 -0.368 1 89.12 79 ASP A O 1
ATOM 599 N N . TYR A 1 80 ? 12.914 3.357 -1.456 1 87.44 80 TYR A N 1
ATOM 600 C CA . TYR A 1 80 ? 11.812 3.506 -0.509 1 87.44 80 TYR A CA 1
ATOM 601 C C . TYR A 1 80 ? 12.18 2.916 0.848 1 87.44 80 TYR A C 1
ATOM 603 O O . TYR A 1 80 ? 11.492 3.154 1.841 1 87.44 80 TYR A O 1
ATOM 611 N N . LEU A 1 81 ? 13.242 2.178 0.86 1 88.38 81 LEU A N 1
ATOM 612 C CA . LEU A 1 81 ? 13.648 1.547 2.109 1 88.38 81 LEU A CA 1
ATOM 613 C C . LEU A 1 81 ? 14.812 2.297 2.742 1 88.38 81 LEU A C 1
ATOM 615 O O . LEU A 1 81 ? 15.43 1.806 3.689 1 88.38 81 LEU A O 1
ATOM 619 N N . SER A 1 82 ? 15.07 3.52 2.213 1 92.56 82 SER A N 1
ATOM 620 C CA . SER A 1 82 ? 16.156 4.312 2.791 1 92.56 82 SER A CA 1
ATOM 621 C C . SER A 1 82 ? 15.898 4.598 4.27 1 92.56 82 SER A C 1
ATOM 623 O O . SER A 1 82 ? 14.922 5.266 4.621 1 92.56 82 SER A O 1
ATOM 625 N N . GLU A 1 83 ? 16.891 4.191 5.121 1 92.88 83 GLU A N 1
ATOM 626 C CA . GLU A 1 83 ? 16.766 4.449 6.551 1 92.88 83 GLU A CA 1
ATOM 627 C C . GLU A 1 83 ? 16.812 5.945 6.848 1 92.88 83 GLU A C 1
ATOM 629 O O . GLU A 1 83 ? 16.125 6.426 7.746 1 92.88 83 GLU A O 1
ATOM 634 N N . GLU A 1 84 ? 17.703 6.613 6.059 1 96.94 84 GLU A N 1
ATOM 635 C CA . GLU A 1 84 ? 17.812 8.062 6.234 1 96.94 84 GLU A CA 1
ATOM 636 C C . GLU A 1 84 ? 16.484 8.758 5.969 1 96.94 84 GLU A C 1
ATOM 638 O O . GLU A 1 84 ? 16.031 9.578 6.773 1 96.94 84 GLU A O 1
ATOM 643 N N . CYS A 1 85 ? 15.859 8.477 4.805 1 97.19 85 CYS A N 1
ATOM 644 C CA . CYS A 1 85 ? 14.602 9.117 4.438 1 97.19 85 CYS A CA 1
ATOM 645 C C . CYS A 1 85 ? 13.508 8.766 5.438 1 97.19 85 CYS A C 1
ATOM 647 O O . CYS A 1 85 ? 12.672 9.617 5.773 1 97.19 85 CYS A O 1
ATOM 649 N N . SER A 1 86 ? 13.5 7.539 5.898 1 96 86 SER A N 1
ATOM 650 C CA . SER A 1 86 ? 12.508 7.102 6.871 1 96 86 SER A CA 1
ATOM 651 C C . SER A 1 86 ? 12.656 7.852 8.188 1 96 86 SER A C 1
ATOM 653 O O . SER A 1 86 ? 11.664 8.289 8.773 1 96 86 SER A O 1
ATOM 655 N N . LYS A 1 87 ? 13.875 7.969 8.688 1 97 87 LYS A N 1
ATOM 656 C CA . LYS A 1 87 ? 14.109 8.656 9.953 1 97 87 LYS A CA 1
ATOM 657 C C . LYS A 1 87 ? 13.695 10.125 9.875 1 97 87 LYS A C 1
ATOM 659 O O . LYS A 1 87 ? 13.055 10.641 10.781 1 97 87 LYS A O 1
ATOM 664 N N . LYS A 1 88 ? 14.094 10.742 8.711 1 98.31 88 LYS A N 1
ATOM 665 C CA . LYS A 1 88 ? 13.711 12.141 8.508 1 98.31 88 LYS A CA 1
ATOM 666 C C . LYS A 1 88 ? 12.188 12.289 8.492 1 98.31 88 LYS A C 1
ATOM 668 O O . LYS A 1 88 ? 11.656 13.273 9 1 98.31 88 LYS A O 1
ATOM 673 N N . PHE A 1 89 ? 11.539 11.383 7.902 1 98.5 89 PHE A N 1
ATOM 674 C CA . PHE A 1 89 ? 10.086 11.406 7.789 1 98.5 89 PHE A CA 1
ATOM 675 C C . PHE A 1 89 ? 9.438 11.297 9.164 1 98.5 89 PHE A C 1
ATOM 677 O O . PHE A 1 89 ? 8.57 12.102 9.516 1 98.5 89 PHE A O 1
ATOM 684 N N . ILE A 1 90 ? 9.875 10.32 9.953 1 97.88 90 ILE A N 1
ATOM 685 C CA . ILE A 1 90 ? 9.336 10.102 11.289 1 97.88 90 ILE A CA 1
ATOM 686 C C . ILE A 1 90 ? 9.555 11.352 12.148 1 97.88 90 ILE A C 1
ATOM 688 O O . ILE A 1 90 ? 8.641 11.805 12.836 1 97.88 90 ILE A O 1
ATOM 692 N N . ASP A 1 91 ? 10.773 11.961 12.141 1 98.5 91 ASP A N 1
ATOM 693 C CA . ASP A 1 91 ? 11.078 13.164 12.914 1 98.5 91 ASP A CA 1
ATOM 694 C C . ASP A 1 91 ? 10.141 14.305 12.531 1 98.5 91 ASP A C 1
ATOM 696 O O . ASP A 1 91 ? 9.664 15.047 13.398 1 98.5 91 ASP A O 1
ATOM 700 N N . CYS A 1 92 ? 10.008 14.398 11.242 1 98.75 92 CYS A N 1
ATOM 701 C CA . CYS A 1 92 ? 9.141 15.461 10.75 1 98.75 92 CYS A CA 1
ATOM 702 C C . CYS A 1 92 ? 7.723 15.289 11.281 1 98.75 92 CYS A C 1
ATOM 704 O O . CYS A 1 92 ? 7.113 16.25 11.75 1 98.75 92 CYS A O 1
ATOM 706 N N . MET A 1 93 ? 7.188 14.164 11.211 1 98.62 93 MET A N 1
ATOM 707 C CA . MET A 1 93 ? 5.832 13.898 11.68 1 98.62 93 MET A CA 1
ATOM 708 C C . MET A 1 93 ? 5.727 14.117 13.188 1 98.62 93 MET A C 1
ATOM 710 O O . MET A 1 93 ? 4.73 14.648 13.672 1 98.62 93 MET A O 1
ATOM 714 N N . ASP A 1 94 ? 6.758 13.633 13.898 1 98 94 ASP A N 1
ATOM 715 C CA . ASP A 1 94 ? 6.758 13.812 15.352 1 98 94 ASP A CA 1
ATOM 716 C C . ASP A 1 94 ? 6.766 15.297 15.719 1 98 94 ASP A C 1
ATOM 718 O O . ASP A 1 94 ? 6.098 15.703 16.672 1 98 94 ASP A O 1
ATOM 722 N N . ARG A 1 95 ? 7.539 16.094 15.008 1 98.5 95 ARG A N 1
ATOM 723 C CA . ARG A 1 95 ? 7.562 17.531 15.25 1 98.5 95 ARG A CA 1
ATOM 724 C C . ARG A 1 95 ? 6.203 18.156 14.969 1 98.5 95 ARG A C 1
ATOM 726 O O . ARG A 1 95 ? 5.738 19.016 15.719 1 98.5 95 ARG A O 1
ATOM 733 N N . PHE A 1 96 ? 5.668 17.75 13.844 1 98.62 96 PHE A N 1
ATOM 734 C CA . PHE A 1 96 ? 4.34 18.234 13.508 1 98.62 96 PHE A CA 1
ATOM 735 C C . PHE A 1 96 ? 3.357 17.969 14.641 1 98.62 96 PHE A C 1
ATOM 737 O O . PHE A 1 96 ? 2.604 18.875 15.039 1 98.62 96 PHE A O 1
ATOM 744 N N . LYS A 1 97 ? 3.379 16.719 15.125 1 97.69 97 LYS A N 1
ATOM 745 C CA . LYS A 1 97 ? 2.482 16.328 16.203 1 97.69 97 LYS A CA 1
ATOM 746 C C . LYS A 1 97 ? 2.76 17.125 17.484 1 97.69 97 LYS A C 1
ATOM 748 O O . LYS A 1 97 ? 1.83 17.609 18.125 1 97.69 97 LYS A O 1
ATOM 753 N N . ALA A 1 98 ? 3.986 17.266 17.859 1 97.44 98 ALA A N 1
ATOM 754 C CA . ALA A 1 98 ? 4.387 17.938 19.094 1 97.44 98 ALA A CA 1
ATOM 755 C C . ALA A 1 98 ? 3.986 19.422 19.062 1 97.44 98 ALA A C 1
ATOM 757 O O . ALA A 1 98 ? 3.66 20 20.094 1 97.44 98 ALA A O 1
ATOM 758 N N . ALA A 1 99 ? 4.02 20.031 17.859 1 97.56 99 ALA A N 1
ATOM 759 C CA . ALA A 1 99 ? 3.705 21.438 17.703 1 97.56 99 ALA A CA 1
ATOM 760 C C . ALA A 1 99 ? 2.197 21.672 17.703 1 97.56 99 ALA A C 1
ATOM 762 O O . ALA A 1 99 ? 1.737 22.812 17.703 1 97.56 99 ALA A O 1
ATOM 763 N N . GLY A 1 100 ? 1.442 20.609 17.719 1 96.38 100 GLY A N 1
ATOM 764 C CA . GLY A 1 100 ? 0.005 20.781 17.578 1 96.38 100 GLY A CA 1
ATOM 765 C C . GLY A 1 100 ? -0.405 21.219 16.188 1 96.38 100 GLY A C 1
ATOM 766 O O . GLY A 1 100 ? -1.321 22.031 16.031 1 96.38 100 GLY A O 1
ATOM 767 N N . GLY A 1 101 ? 0.302 20.688 15.188 1 95.81 101 GLY A N 1
ATOM 768 C CA . GLY A 1 101 ? 0.015 21.078 13.812 1 95.81 101 GLY A CA 1
ATOM 769 C C . GLY A 1 101 ? -1.439 20.875 13.43 1 95.81 101 GLY A C 1
ATOM 770 O O . GLY A 1 101 ? -2.066 19.906 13.836 1 95.81 101 GLY A O 1
ATOM 771 N N . ARG A 1 102 ? -1.956 21.891 12.641 1 95.75 102 ARG A N 1
ATOM 772 C CA . ARG A 1 102 ? -3.332 21.828 12.164 1 95.75 102 ARG A CA 1
ATOM 773 C C . ARG A 1 102 ? -3.404 21.172 10.789 1 95.75 102 ARG A C 1
ATOM 775 O O . ARG A 1 102 ? -2.521 21.375 9.953 1 95.75 102 ARG A O 1
ATOM 782 N N . THR A 1 103 ? -4.41 20.453 10.648 1 96.25 103 THR A N 1
ATOM 783 C CA . THR A 1 103 ? -4.629 19.844 9.336 1 96.25 103 THR A CA 1
ATOM 784 C C . THR A 1 103 ? -5.324 20.828 8.398 1 96.25 103 THR A C 1
ATOM 786 O O . THR A 1 103 ? -5.875 21.844 8.852 1 96.25 103 THR A O 1
ATOM 789 N N . PHE A 1 104 ? -5.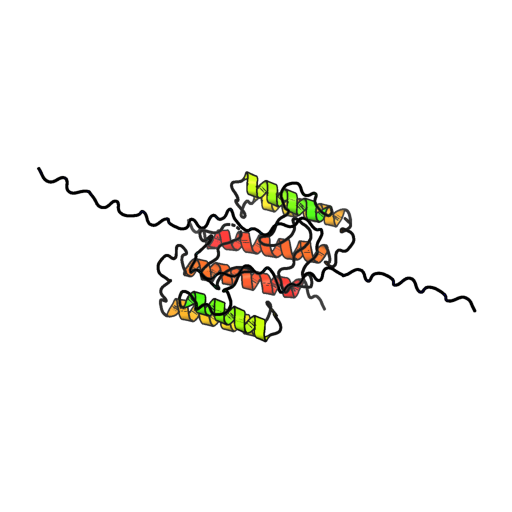215 20.547 7.137 1 96 104 PHE A N 1
ATOM 790 C CA . PHE A 1 104 ? -5.809 21.453 6.16 1 96 104 PHE A CA 1
ATOM 791 C C . PHE A 1 104 ? -7.328 21.453 6.281 1 96 104 PHE A C 1
ATOM 793 O O . PHE A 1 104 ? -7.922 20.484 6.746 1 96 104 PHE A O 1
ATOM 800 N N . LYS A 1 105 ? -7.895 22.547 5.797 1 91 105 LYS A N 1
ATOM 801 C CA . LYS A 1 105 ? -9.352 22.688 5.816 1 91 105 LYS A CA 1
ATOM 802 C C . LYS A 1 105 ? -10.008 21.609 4.965 1 91 105 LYS A C 1
ATOM 804 O O . LYS A 1 105 ? -9.609 21.375 3.824 1 91 105 LYS A O 1
ATOM 809 N N . GLY A 1 106 ? -10.875 20.844 5.523 1 89.06 106 GLY A N 1
ATOM 810 C CA . GLY A 1 106 ? -11.586 19.844 4.762 1 89.06 106 GLY A CA 1
ATOM 811 C C . GLY A 1 106 ? -11.086 18.422 5.031 1 89.06 106 GLY A C 1
ATOM 812 O O . GLY A 1 106 ? -11.695 17.453 4.586 1 89.06 106 GLY A O 1
ATOM 813 N N . SER A 1 107 ? -10.008 18.406 5.773 1 91.69 107 SER A N 1
ATOM 814 C CA . SER A 1 107 ? -9.516 17.078 6.07 1 91.69 107 SER A CA 1
ATOM 815 C C . SER A 1 107 ? -10.516 16.281 6.914 1 91.69 107 SER A C 1
ATOM 817 O O . SER A 1 107 ? -11.07 16.812 7.879 1 91.69 107 SER A O 1
ATOM 819 N N . THR A 1 108 ? -10.727 15.023 6.426 1 87.38 108 THR A N 1
ATOM 820 C CA . THR A 1 108 ? -11.586 14.141 7.207 1 87.38 108 THR A CA 1
ATOM 821 C C . THR A 1 108 ? -10.758 13.133 7.996 1 87.38 108 THR A C 1
ATOM 823 O O . THR A 1 108 ? -11.312 12.297 8.719 1 87.38 108 THR A O 1
ATOM 826 N N . CYS A 1 109 ? -9.508 13.18 7.898 1 90.12 109 CYS A N 1
ATOM 827 C CA . CYS A 1 109 ? -8.641 12.234 8.586 1 90.12 109 CYS A CA 1
ATOM 828 C C . CYS A 1 109 ? -8.125 12.82 9.898 1 90.12 109 CYS A C 1
ATOM 830 O O . CYS A 1 109 ? -7.836 14.016 9.977 1 90.12 109 CYS A O 1
ATOM 832 N N . ASN A 1 110 ? -8.156 11.961 10.938 1 90.81 110 ASN A N 1
ATOM 833 C CA . ASN A 1 110 ? -7.406 12.328 12.133 1 90.81 110 ASN A CA 1
ATOM 834 C C . ASN A 1 110 ? -5.902 12.273 11.883 1 90.81 110 ASN A C 1
ATOM 836 O O . ASN A 1 110 ? -5.371 11.25 11.461 1 90.81 110 ASN A O 1
ATOM 840 N N . ALA A 1 111 ? -5.25 13.406 12.062 1 93.31 111 ALA A N 1
ATOM 841 C CA . ALA A 1 111 ? -3.816 13.492 11.789 1 93.31 111 ALA A CA 1
ATOM 842 C C . ALA A 1 111 ? -3.047 12.406 12.539 1 93.31 111 ALA A C 1
ATOM 844 O O . ALA A 1 111 ? -2.084 11.844 12.016 1 93.31 111 ALA A O 1
ATOM 845 N N . ASN A 1 112 ? -3.467 12.203 13.773 1 93.38 112 ASN A N 1
ATOM 846 C CA . ASN A 1 112 ? -2.785 11.18 14.562 1 93.38 112 ASN A CA 1
ATOM 847 C C . ASN A 1 112 ? -2.953 9.789 13.945 1 93.38 112 ASN A C 1
ATOM 849 O O . ASN A 1 112 ? -2.029 8.977 13.977 1 93.38 112 ASN A O 1
ATOM 853 N N . ASP A 1 113 ? -4.09 9.508 13.422 1 91.62 113 ASP A N 1
ATOM 854 C CA . ASP A 1 113 ? -4.309 8.227 12.758 1 91.62 113 ASP A CA 1
ATOM 855 C C . ASP A 1 113 ? -3.416 8.094 11.523 1 91.62 113 ASP A C 1
ATOM 857 O O . ASP A 1 113 ? -2.873 7.016 11.258 1 91.62 113 ASP A O 1
ATOM 861 N N . VAL A 1 114 ? -3.336 9.172 10.781 1 93.5 114 VAL A N 1
ATOM 862 C CA . VAL A 1 114 ? -2.496 9.18 9.586 1 93.5 114 VAL A CA 1
ATOM 863 C C . VAL A 1 114 ? -1.053 8.859 9.969 1 93.5 114 VAL A C 1
ATOM 865 O O . VAL A 1 114 ? -0.418 8 9.344 1 93.5 114 VAL A O 1
ATOM 868 N N . ILE A 1 115 ? -0.641 9.523 10.945 1 95.75 115 ILE A N 1
ATOM 869 C CA . ILE A 1 115 ? 0.737 9.359 11.391 1 95.75 115 ILE A CA 1
ATOM 870 C C . ILE A 1 115 ? 0.971 7.914 11.828 1 95.75 115 ILE A C 1
ATOM 872 O O . ILE A 1 115 ? 1.976 7.301 11.461 1 95.75 115 ILE A O 1
ATOM 876 N N . GLU A 1 116 ? 0.095 7.43 12.578 1 93.94 116 GLU A N 1
ATOM 877 C CA . GLU A 1 116 ? 0.246 6.062 13.07 1 93.94 116 GLU A CA 1
ATOM 878 C C . GLU A 1 116 ? 0.255 5.059 11.93 1 93.94 116 GLU A C 1
ATOM 880 O O . GLU A 1 116 ? 1.058 4.121 11.922 1 93.94 116 GLU A O 1
ATOM 885 N N . LEU A 1 117 ? -0.697 5.223 10.977 1 93.06 117 LEU A N 1
ATOM 886 C CA . LEU A 1 117 ? -0.733 4.316 9.836 1 93.06 117 LEU A CA 1
ATOM 887 C C . LEU A 1 117 ? 0.593 4.336 9.078 1 93.06 117 LEU A C 1
ATOM 889 O O . LEU A 1 117 ? 1.106 3.283 8.695 1 93.06 117 LEU A O 1
ATOM 893 N N . ILE A 1 118 ? 1.057 5.52 8.859 1 95 118 ILE A N 1
ATOM 894 C CA . ILE A 1 118 ? 2.285 5.668 8.086 1 95 118 ILE A CA 1
ATOM 895 C C . ILE A 1 118 ? 3.438 4.977 8.812 1 95 118 ILE A C 1
ATOM 897 O O . ILE A 1 118 ? 4.262 4.305 8.18 1 95 118 ILE A O 1
ATOM 901 N N . LYS A 1 119 ? 3.482 5.18 10.094 1 95.31 119 LYS A N 1
ATOM 902 C CA . LYS A 1 119 ? 4.531 4.523 10.867 1 95.31 119 LYS A CA 1
ATOM 903 C C . LYS A 1 119 ? 4.43 3.006 10.758 1 95.31 119 LYS A C 1
ATOM 905 O O . LYS A 1 119 ? 5.445 2.32 10.625 1 95.31 119 LYS A O 1
ATOM 910 N N . ILE A 1 120 ? 3.283 2.494 10.828 1 93.19 120 ILE A N 1
ATOM 911 C CA . ILE A 1 120 ? 3.068 1.055 10.719 1 93.19 120 ILE A CA 1
ATOM 912 C C . ILE A 1 120 ? 3.533 0.564 9.352 1 93.19 120 ILE A C 1
ATOM 914 O O . ILE A 1 120 ? 4.23 -0.447 9.25 1 93.19 120 ILE A O 1
ATOM 918 N N . VAL A 1 121 ? 3.158 1.275 8.289 1 92.81 121 VAL A N 1
ATOM 919 C CA . VAL A 1 121 ? 3.504 0.877 6.934 1 92.81 121 VAL A CA 1
ATOM 920 C C . VAL A 1 121 ? 5.02 0.93 6.746 1 92.81 121 VAL A C 1
ATOM 922 O O . VAL A 1 121 ? 5.605 0.047 6.117 1 92.81 121 VAL A O 1
ATOM 925 N N . MET A 1 122 ? 5.613 1.936 7.262 1 93.19 122 MET A N 1
ATOM 926 C CA . MET A 1 122 ? 7.062 2.078 7.148 1 93.19 122 MET A CA 1
ATOM 927 C C . MET A 1 122 ? 7.777 0.916 7.832 1 93.19 122 MET A C 1
ATOM 929 O O . MET A 1 122 ? 8.75 0.377 7.297 1 93.19 122 MET A O 1
ATOM 933 N N . GLU A 1 123 ? 7.348 0.696 9 1 92.81 123 GLU A N 1
ATOM 934 C CA . GLU A 1 123 ? 7.934 -0.44 9.711 1 92.81 123 GLU A CA 1
ATOM 935 C C . GLU A 1 123 ? 7.762 -1.731 8.914 1 92.81 123 GLU A C 1
ATOM 937 O O . GLU A 1 123 ? 8.68 -2.547 8.836 1 92.81 123 GLU A O 1
ATOM 942 N N . ALA A 1 124 ? 6.594 -1.929 8.398 1 92.5 124 ALA A N 1
ATOM 943 C CA . ALA A 1 124 ? 6.328 -3.107 7.578 1 92.5 124 ALA A CA 1
ATOM 944 C C . ALA A 1 124 ? 7.246 -3.148 6.359 1 92.5 124 ALA A C 1
ATOM 946 O O . ALA A 1 124 ? 7.73 -4.215 5.98 1 92.5 124 ALA A O 1
ATOM 947 N N . ALA A 1 125 ? 7.422 -2.004 5.746 1 90.69 125 ALA A N 1
ATOM 948 C CA . ALA A 1 125 ? 8.281 -1.923 4.566 1 90.69 125 ALA A CA 1
ATOM 949 C C . ALA A 1 125 ? 9.719 -2.279 4.914 1 90.69 125 ALA A C 1
ATOM 951 O O . ALA A 1 125 ? 10.375 -3.021 4.18 1 90.69 125 ALA A O 1
ATOM 952 N N . LEU A 1 126 ? 10.227 -1.749 5.941 1 89.56 126 LEU A N 1
ATOM 953 C CA . LEU A 1 126 ? 11.586 -2.043 6.379 1 89.56 126 LEU A CA 1
ATOM 954 C C . LEU A 1 126 ? 11.742 -3.525 6.707 1 89.56 126 LEU A C 1
ATOM 956 O O . LEU A 1 126 ? 12.758 -4.137 6.363 1 89.56 126 LEU A O 1
ATOM 960 N N . LEU A 1 127 ? 10.758 -4.086 7.41 1 90.75 127 LEU A N 1
ATOM 961 C CA . LEU A 1 127 ? 10.773 -5.516 7.707 1 90.75 127 LEU A CA 1
ATOM 962 C C . LEU A 1 127 ? 10.789 -6.336 6.422 1 90.75 127 LEU A C 1
ATOM 964 O O . LEU A 1 127 ? 11.57 -7.281 6.293 1 90.75 127 LEU A O 1
ATOM 968 N N . ALA A 1 128 ? 9.898 -5.938 5.523 1 90.19 128 ALA A N 1
ATOM 969 C CA . ALA A 1 128 ? 9.867 -6.629 4.238 1 90.19 128 ALA A CA 1
ATOM 970 C C . ALA A 1 128 ? 11.234 -6.57 3.551 1 90.19 128 ALA A C 1
ATOM 972 O O . ALA A 1 128 ? 11.703 -7.57 3.004 1 90.19 128 ALA A O 1
ATOM 973 N N . GLY A 1 129 ? 11.852 -5.398 3.512 1 88.25 129 GLY A N 1
ATOM 974 C CA . GLY A 1 129 ? 13.172 -5.254 2.934 1 88.25 129 GLY A CA 1
ATOM 975 C C . GLY A 1 129 ? 14.195 -6.195 3.541 1 88.25 129 GLY A C 1
ATOM 976 O O . GLY A 1 129 ? 15.023 -6.77 2.828 1 88.25 129 GLY A O 1
ATOM 977 N N . ARG A 1 130 ? 14.211 -6.285 4.859 1 88.38 130 ARG A N 1
ATOM 978 C CA . ARG A 1 130 ? 15.164 -7.133 5.57 1 88.38 130 ARG A CA 1
ATOM 979 C C . ARG A 1 130 ? 14.945 -8.602 5.227 1 88.38 130 ARG A C 1
ATOM 981 O O . ARG A 1 130 ? 15.906 -9.359 5.09 1 88.38 130 ARG A O 1
ATOM 988 N N . VAL A 1 131 ? 13.727 -8.969 5.098 1 87.5 131 VAL A N 1
ATOM 989 C CA . VAL A 1 131 ? 13.406 -10.383 4.945 1 87.5 131 VAL A CA 1
ATOM 990 C C . VAL A 1 131 ? 13.562 -10.797 3.482 1 87.5 131 VAL A C 1
ATOM 992 O O . VAL A 1 131 ? 13.953 -11.922 3.186 1 87.5 131 VAL A O 1
ATOM 995 N N . LEU A 1 132 ? 13.211 -9.875 2.613 1 85.69 132 LEU A N 1
ATOM 996 C CA . LEU A 1 132 ? 13.25 -10.203 1.193 1 85.69 132 LEU A CA 1
ATOM 997 C C . LEU A 1 132 ? 14.641 -9.977 0.622 1 85.69 132 LEU A C 1
ATOM 999 O O . LEU A 1 132 ? 14.969 -10.484 -0.455 1 85.69 132 LEU A O 1
ATOM 1003 N N . LYS A 1 133 ? 15.445 -9 0.87 1 74.94 133 LYS A N 1
ATOM 1004 C CA . LYS A 1 133 ? 16.828 -8.836 0.421 1 74.94 133 LYS A CA 1
ATOM 1005 C C . LYS A 1 133 ? 17.766 -9.766 1.19 1 74.94 133 LYS A C 1
ATOM 1007 O O . LYS A 1 133 ? 18.547 -9.305 2.033 1 74.94 133 LYS A O 1
ATOM 1012 N N . LYS A 1 134 ? 17.469 -11.023 1.421 1 52.12 134 LYS A N 1
ATOM 1013 C CA . LYS A 1 134 ? 18.516 -11.875 1.988 1 52.12 134 LYS A CA 1
ATOM 1014 C C . LYS A 1 134 ? 19.797 -11.781 1.174 1 52.12 134 LYS A C 1
ATOM 1016 O O . LYS A 1 134 ? 19.766 -11.773 -0.058 1 52.12 134 LYS A O 1
ATOM 1021 N N . PRO A 1 135 ? 21.031 -11.422 1.912 1 40.44 135 PRO A N 1
ATOM 1022 C CA . PRO A 1 135 ? 22.328 -11.672 1.259 1 40.44 135 PRO A CA 1
ATOM 1023 C C . PRO A 1 135 ? 22.406 -13.055 0.627 1 40.44 135 PRO A C 1
ATOM 1025 O O . PRO A 1 135 ? 21.734 -13.984 1.081 1 40.44 135 PRO A O 1
ATOM 1028 N N . MET B 1 1 ? -46.438 42.406 -2.801 1 27.56 1 MET B N 1
ATOM 1029 C CA . MET B 1 1 ? -46.219 41.062 -2.275 1 27.56 1 MET B CA 1
ATOM 1030 C C . MET B 1 1 ? -45 40.406 -2.928 1 27.56 1 MET B C 1
ATOM 1032 O O . MET B 1 1 ? -45.062 40 -4.09 1 27.56 1 MET B O 1
ATOM 1036 N N . ASP B 1 2 ? -43.844 41 -2.674 1 25.34 2 ASP B N 1
ATOM 1037 C CA . ASP B 1 2 ? -42.469 40.906 -3.213 1 25.34 2 ASP B CA 1
ATOM 1038 C C . ASP B 1 2 ? -41.844 39.562 -2.889 1 25.34 2 ASP B C 1
ATOM 1040 O O . ASP B 1 2 ? -41.781 39.156 -1.724 1 25.34 2 ASP B O 1
ATOM 1044 N N . ARG B 1 3 ? -41.906 38.562 -3.883 1 30.53 3 ARG B N 1
ATOM 1045 C CA . ARG B 1 3 ? -41.375 37.188 -3.949 1 30.53 3 ARG B CA 1
ATOM 1046 C C . ARG B 1 3 ? -39.875 37.188 -3.738 1 30.53 3 ARG B C 1
ATOM 1048 O O . ARG B 1 3 ? -39.125 37.781 -4.52 1 30.53 3 ARG B O 1
ATOM 1055 N N . PHE B 1 4 ? -39.281 37.312 -2.525 1 27.42 4 PHE B N 1
ATOM 1056 C CA . PHE B 1 4 ? -37.906 37.094 -2.15 1 27.42 4 PHE B CA 1
ATOM 1057 C C . PHE B 1 4 ? -37.438 35.75 -2.629 1 27.42 4 PHE B C 1
ATOM 1059 O O . PHE B 1 4 ? -37.938 34.719 -2.189 1 27.42 4 PHE B O 1
ATOM 1066 N N . ALA B 1 5 ? -37.031 35.656 -3.91 1 29.09 5 ALA B N 1
ATOM 1067 C CA . ALA B 1 5 ? -36.375 34.469 -4.461 1 29.09 5 ALA B CA 1
ATOM 1068 C C . ALA B 1 5 ? -35.219 34.031 -3.566 1 29.09 5 ALA B C 1
ATOM 1070 O O . ALA B 1 5 ? -34.312 34.812 -3.275 1 29.09 5 ALA B O 1
ATOM 1071 N N . LYS B 1 6 ? -35.438 33.094 -2.65 1 31.02 6 LYS B N 1
ATOM 1072 C CA . LYS B 1 6 ? -34.438 32.344 -1.878 1 31.02 6 LYS B CA 1
ATOM 1073 C C . LYS B 1 6 ? -33.312 31.812 -2.773 1 31.02 6 LYS B C 1
ATOM 1075 O O . LYS B 1 6 ? -33.562 31.359 -3.893 1 31.02 6 LYS B O 1
ATOM 1080 N N . SER B 1 7 ? -32.188 32.562 -2.684 1 24.91 7 SER B N 1
ATOM 1081 C CA . SER B 1 7 ? -30.922 32.125 -3.256 1 24.91 7 SER B CA 1
ATOM 1082 C C . SER B 1 7 ? -30.609 30.672 -2.891 1 24.91 7 SER B C 1
ATOM 1084 O O . SER B 1 7 ? -30.656 30.297 -1.716 1 24.91 7 SER B O 1
ATOM 1086 N N . ARG B 1 8 ? -30.953 29.766 -3.777 1 29.8 8 ARG B N 1
ATOM 1087 C CA . ARG B 1 8 ? -30.547 28.359 -3.674 1 29.8 8 ARG B CA 1
ATOM 1088 C C . ARG B 1 8 ? -29.047 28.25 -3.387 1 29.8 8 ARG B C 1
ATOM 1090 O O . ARG B 1 8 ? -28.234 28.875 -4.066 1 29.8 8 ARG B O 1
ATOM 1097 N N . GLY B 1 9 ? -28.688 28.25 -2.064 1 24.55 9 GLY B N 1
ATOM 1098 C CA . GLY B 1 9 ? -27.344 27.844 -1.688 1 24.55 9 GLY B CA 1
ATOM 1099 C C . GLY B 1 9 ? -26.828 26.656 -2.488 1 24.55 9 GLY B C 1
ATOM 1100 O O . GLY B 1 9 ? -27.531 25.641 -2.621 1 24.55 9 GLY B O 1
ATOM 1101 N N . ARG B 1 10 ? -26.016 26.922 -3.512 1 27.31 10 ARG B N 1
ATOM 1102 C CA . ARG B 1 10 ? -25.281 25.906 -4.242 1 27.31 10 ARG B CA 1
ATOM 1103 C C . ARG B 1 10 ? -24.578 24.938 -3.283 1 27.31 10 ARG B C 1
ATOM 1105 O O . ARG B 1 10 ? -23.875 25.375 -2.371 1 27.31 10 ARG B O 1
ATOM 1112 N N . GLY B 1 11 ? -25.234 23.812 -3.008 1 24.83 11 GLY B N 1
ATOM 1113 C CA . GLY B 1 11 ? -24.688 22.672 -2.285 1 24.83 11 GLY B CA 1
ATOM 1114 C C . GLY B 1 11 ? -23.25 22.375 -2.66 1 24.83 11 GLY B C 1
ATOM 1115 O O . GLY B 1 11 ? -22.859 22.5 -3.824 1 24.83 11 GLY B O 1
ATOM 1116 N N . PHE B 1 12 ? -22.328 22.688 -1.793 1 25.55 12 PHE B N 1
ATOM 1117 C CA . PHE B 1 12 ? -20.953 22.203 -1.871 1 25.55 12 PHE B CA 1
ATOM 1118 C C . PHE B 1 12 ? -20.922 20.734 -2.229 1 25.55 12 PHE B C 1
ATOM 1120 O O . PHE B 1 12 ? -21.516 19.906 -1.534 1 25.55 12 PHE B O 1
ATOM 1127 N N . ASN B 1 13 ? -20.984 20.5 -3.545 1 24.88 13 ASN B N 1
ATOM 1128 C CA . ASN B 1 13 ? -20.688 19.156 -4.012 1 24.88 13 ASN B CA 1
ATOM 1129 C C . ASN B 1 13 ? -19.438 18.594 -3.346 1 24.88 13 ASN B C 1
ATOM 1131 O O . ASN B 1 13 ? -18.359 19.156 -3.488 1 24.88 13 ASN B O 1
ATOM 1135 N N . GLY B 1 14 ? -19.625 18.219 -2.113 1 23.47 14 GLY B N 1
ATOM 1136 C CA . GLY B 1 14 ? -18.594 17.406 -1.484 1 23.47 14 GLY B CA 1
ATOM 1137 C C . GLY B 1 14 ? -17.984 16.375 -2.42 1 23.47 14 GLY B C 1
ATOM 1138 O O . GLY B 1 14 ? -18.719 15.602 -3.053 1 23.47 14 GLY B O 1
ATOM 1139 N N . SER B 1 15 ? -17 16.688 -3.104 1 25.03 15 SER B N 1
ATOM 1140 C CA . SER B 1 15 ? -16.219 15.727 -3.863 1 25.03 15 SER B CA 1
ATOM 1141 C C . SER B 1 15 ? -16.047 14.422 -3.09 1 25.03 15 SER B C 1
ATOM 1143 O O . SER B 1 15 ? -15.383 14.398 -2.049 1 25.03 15 SER B O 1
ATOM 1145 N N . LYS B 1 16 ? -17.156 13.625 -2.975 1 27.16 16 LYS B N 1
ATOM 1146 C CA . LYS B 1 16 ? -17.047 12.25 -2.504 1 27.16 16 LYS B CA 1
ATOM 1147 C C . LYS B 1 16 ? -15.773 11.586 -3.033 1 27.16 16 LYS B C 1
ATOM 1149 O O . LYS B 1 16 ? -15.516 11.602 -4.238 1 27.16 16 LYS B O 1
ATOM 1154 N N . CYS B 1 17 ? -14.867 11.625 -2.314 1 25.06 17 CYS B N 1
ATOM 1155 C CA . CYS B 1 17 ? -13.758 10.719 -2.58 1 25.06 17 CYS B CA 1
ATOM 1156 C C . CYS B 1 17 ? -14.266 9.32 -2.916 1 25.06 17 CYS B C 1
ATOM 1158 O O . CYS B 1 17 ? -14.805 8.625 -2.051 1 25.06 17 CYS B O 1
ATOM 1160 N N . ASP B 1 18 ? -15.047 9.219 -4.102 1 29.34 18 ASP B N 1
ATOM 1161 C CA . ASP B 1 18 ? -15.445 7.902 -4.582 1 29.34 18 ASP B CA 1
ATOM 1162 C C . ASP B 1 18 ? -14.32 6.887 -4.398 1 29.34 18 ASP B C 1
ATOM 1164 O O . ASP B 1 18 ? -13.32 6.926 -5.117 1 29.34 18 ASP B O 1
ATOM 1168 N N . ALA B 1 19 ? -14.039 6.402 -3.295 1 34.16 19 ALA B N 1
ATOM 1169 C CA . ALA B 1 19 ? -13.203 5.223 -3.059 1 34.16 19 ALA B CA 1
ATOM 1170 C C . ALA B 1 19 ? -13.297 4.246 -4.227 1 34.16 19 ALA B C 1
ATOM 1172 O O . ALA B 1 19 ? -12.617 3.215 -4.234 1 34.16 19 ALA B O 1
ATOM 1173 N N . ARG B 1 20 ? -14.43 4.246 -4.898 1 36.62 20 ARG B N 1
ATOM 1174 C CA . ARG B 1 20 ? -14.656 3.295 -5.98 1 36.62 20 ARG B CA 1
ATOM 1175 C C . ARG B 1 20 ? -13.664 3.514 -7.117 1 36.62 20 ARG B C 1
ATOM 1177 O O . ARG B 1 20 ? -13.609 2.725 -8.062 1 36.62 20 ARG B O 1
ATOM 1184 N N . LYS B 1 21 ? -13.273 4.672 -7.266 1 38.34 21 LYS B N 1
ATOM 1185 C CA . LYS B 1 21 ? -12.586 4.891 -8.531 1 38.34 21 LYS B CA 1
ATOM 1186 C C . LYS B 1 21 ? -11.266 4.141 -8.586 1 38.34 21 LYS B C 1
ATOM 1188 O O . LYS B 1 21 ? -11.188 3.035 -9.125 1 38.34 21 LYS B O 1
ATOM 1193 N N . SER B 1 22 ? -9.922 4.691 -8.766 1 45.41 22 SER B N 1
ATOM 1194 C CA . SER B 1 22 ? -8.914 4.344 -9.758 1 45.41 22 SER B CA 1
ATOM 1195 C C . SER B 1 22 ? -8.047 3.18 -9.289 1 45.41 22 SER B C 1
ATOM 1197 O O . SER B 1 22 ? -6.969 3.389 -8.727 1 45.41 22 SER B O 1
ATOM 1199 N N . LYS B 1 23 ? -8.719 2.26 -8.516 1 51.47 23 LYS B N 1
ATOM 1200 C CA . LYS B 1 23 ? -7.711 1.207 -8.453 1 51.47 23 LYS B CA 1
ATOM 1201 C C . LYS B 1 23 ? -7.172 0.874 -9.844 1 51.47 23 LYS B C 1
ATOM 1203 O O . LYS B 1 23 ? -7.941 0.583 -10.758 1 51.47 23 LYS B O 1
ATOM 1208 N N . GLU B 1 24 ? -6.121 1.127 -10 1 66.62 24 GLU B N 1
ATOM 1209 C CA . GLU B 1 24 ? -5.465 0.673 -11.219 1 66.62 24 GLU B CA 1
ATOM 1210 C C . GLU B 1 24 ? -5.629 -0.832 -11.414 1 66.62 24 GLU B C 1
ATOM 1212 O O . GLU B 1 24 ? -5.527 -1.599 -10.453 1 66.62 24 GLU B O 1
ATOM 1217 N N . CYS B 1 25 ? -6.383 -1.202 -12.406 1 82.94 25 CYS B N 1
ATOM 1218 C CA . CYS B 1 25 ? -6.48 -2.635 -12.656 1 82.94 25 CYS B CA 1
ATOM 1219 C C . CYS B 1 25 ? -5.574 -3.049 -13.812 1 82.94 25 CYS B C 1
ATOM 1221 O O . CYS B 1 25 ? -5.133 -2.205 -14.594 1 82.94 25 CYS B O 1
ATOM 1223 N N . SER B 1 26 ? -5.312 -4.273 -13.828 1 89 26 SER B N 1
ATOM 1224 C CA . SER B 1 26 ? -4.43 -4.785 -14.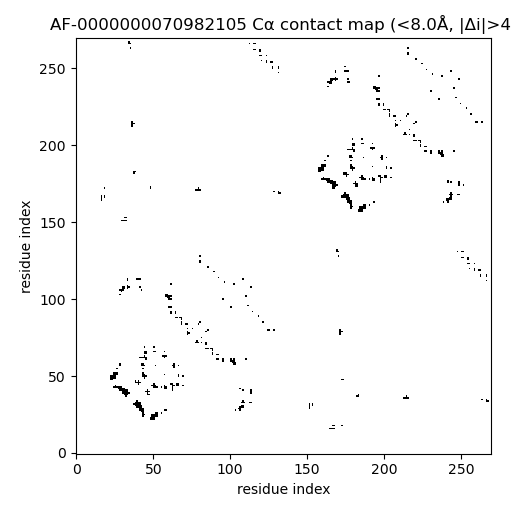867 1 89 26 SER B CA 1
ATOM 1225 C C . SER B 1 26 ? -5.129 -5.84 -15.719 1 89 26 SER B C 1
ATOM 1227 O O . SER B 1 26 ? -5.93 -6.625 -15.203 1 89 26 SER B O 1
ATOM 1229 N N . ARG B 1 27 ? -4.805 -5.902 -17.047 1 92.94 27 ARG B N 1
ATOM 1230 C CA . ARG B 1 27 ? -5.227 -6.957 -17.969 1 92.94 27 ARG B CA 1
ATOM 1231 C C . ARG B 1 27 ? -4.039 -7.812 -18.406 1 92.94 27 ARG B C 1
ATOM 1233 O O . ARG B 1 27 ? -4.188 -8.711 -19.234 1 92.94 27 ARG B O 1
ATOM 1240 N N . LYS B 1 28 ? -2.828 -7.473 -17.922 1 90.44 28 LYS B N 1
ATOM 1241 C CA . LYS B 1 28 ? -1.602 -8.141 -18.328 1 90.44 28 LYS B CA 1
ATOM 1242 C C . LYS B 1 28 ? -0.926 -8.836 -17.156 1 90.44 28 LYS B C 1
ATOM 1244 O O . LYS B 1 28 ? -0.877 -8.289 -16.047 1 90.44 28 LYS B O 1
ATOM 1249 N N . CYS B 1 29 ? -0.503 -10.102 -17.5 1 93.06 29 CYS B N 1
ATOM 1250 C CA . CYS B 1 29 ? 0.359 -10.727 -16.5 1 93.06 29 CYS B CA 1
ATOM 1251 C C . CYS B 1 29 ? 1.713 -10.031 -16.438 1 93.06 29 CYS B C 1
ATOM 1253 O O . CYS B 1 29 ? 2.539 -10.188 -17.344 1 93.06 29 CYS B O 1
ATOM 1255 N N . GLU B 1 30 ? 1.617 -9.062 -15.562 1 76.94 30 GLU B N 1
ATOM 1256 C CA . GLU B 1 30 ? 2.859 -8.297 -15.523 1 76.94 30 GLU B CA 1
ATOM 1257 C C . GLU B 1 30 ? 3.535 -8.406 -14.164 1 76.94 30 GLU B C 1
ATOM 1259 O O . GLU B 1 30 ? 2.863 -8.391 -13.125 1 76.94 30 GLU B O 1
ATOM 1264 N N . SER B 1 31 ? 4.992 -8.156 -14.125 1 59.19 31 SER B N 1
ATOM 1265 C CA . SER B 1 31 ? 5.547 -8.359 -12.797 1 59.19 31 SER B CA 1
ATOM 1266 C C . SER B 1 31 ? 6.156 -7.074 -12.242 1 59.19 31 SER B C 1
ATOM 1268 O O . SER B 1 31 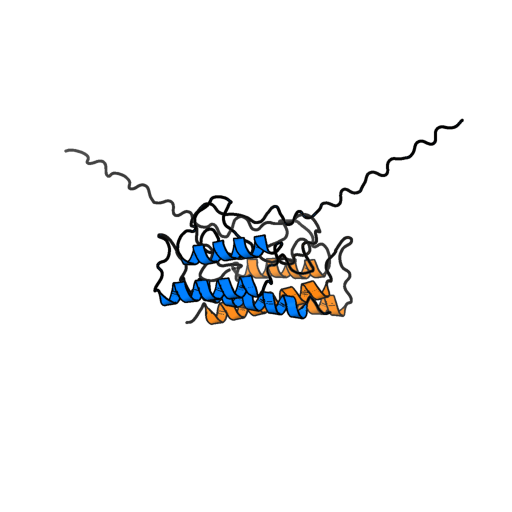? 7.367 -6.859 -12.352 1 59.19 31 SER B O 1
ATOM 1270 N N . GLU B 1 32 ? 5.445 -6.113 -11.891 1 61.47 32 GLU B N 1
ATOM 1271 C CA . GLU B 1 32 ? 6.5 -5.285 -11.32 1 61.47 32 GLU B CA 1
ATOM 1272 C C . GLU B 1 32 ? 6.219 -4.965 -9.852 1 61.47 32 GLU B C 1
ATOM 1274 O O . GLU B 1 32 ? 5.086 -4.652 -9.484 1 61.47 32 GLU B O 1
ATOM 1279 N N . PHE B 1 33 ? 7.445 -4.707 -9.438 1 58.78 33 PHE B N 1
ATOM 1280 C CA . PHE B 1 33 ? 8.852 -4.352 -9.258 1 58.78 33 PHE B CA 1
ATOM 1281 C C . PHE B 1 33 ? 9.547 -5.348 -8.336 1 58.78 33 PHE B C 1
ATOM 1283 O O . PHE B 1 33 ? 10.75 -5.234 -8.086 1 58.78 33 PHE B O 1
ATOM 1290 N N . CYS B 1 34 ? 9.742 -6.164 -8.148 1 58.5 34 CYS B N 1
ATOM 1291 C CA . CYS B 1 34 ? 10.023 -7.305 -7.285 1 58.5 34 CYS B CA 1
ATOM 1292 C C . CYS B 1 34 ? 11.5 -7.348 -6.906 1 58.5 34 CYS B C 1
ATOM 1294 O O . CYS B 1 34 ? 12.211 -8.281 -7.266 1 58.5 34 CYS B O 1
ATOM 1296 N N . SER B 1 35 ? 12.336 -6.938 -6.832 1 58.12 35 SER B N 1
ATOM 1297 C CA . SER B 1 35 ? 13.305 -7.062 -5.742 1 58.12 35 SER B CA 1
ATOM 1298 C C . SER B 1 35 ? 13.273 -5.832 -4.84 1 58.12 35 SER B C 1
ATOM 1300 O O . SER B 1 35 ? 14.188 -5.625 -4.035 1 58.12 35 SER B O 1
ATOM 1302 N N . VAL B 1 36 ? 11.766 -4.758 -4.41 1 60.84 36 VAL B N 1
ATOM 1303 C CA . VAL B 1 36 ? 11.023 -4.074 -3.357 1 60.84 36 VAL B CA 1
ATOM 1304 C C . VAL B 1 36 ? 10.586 -2.695 -3.842 1 60.84 36 VAL B C 1
ATOM 1306 O O . VAL B 1 36 ? 10.82 -1.689 -3.17 1 60.84 36 VAL B O 1
ATOM 1309 N N . PRO B 1 37 ? 10.602 -1.467 -5.219 1 52.59 37 PRO B N 1
ATOM 1310 C CA . PRO B 1 37 ? 10.602 -0.019 -5 1 52.59 37 PRO B CA 1
ATOM 1311 C C . PRO B 1 37 ? 9.195 0.56 -4.871 1 52.59 37 PRO B C 1
ATOM 1313 O O . PRO B 1 37 ? 8.281 0.134 -5.582 1 52.59 37 PRO B O 1
ATOM 1316 N N . PRO B 1 38 ? 8.086 0.925 -4.586 1 48.88 38 PRO B N 1
ATOM 1317 C CA . PRO B 1 38 ? 7.852 -0.385 -5.199 1 48.88 38 PRO B CA 1
ATOM 1318 C C . PRO B 1 38 ? 6.816 -1.213 -4.445 1 48.88 38 PRO B C 1
ATOM 1320 O O . PRO B 1 38 ? 6.426 -2.289 -4.902 1 48.88 38 PRO B O 1
ATOM 1323 N N . PHE B 1 39 ? 6.727 -2.301 -2.992 1 53.09 39 PHE B N 1
ATOM 1324 C CA . PHE B 1 39 ? 5.633 -2.342 -3.951 1 53.09 39 PHE B CA 1
ATOM 1325 C C . PHE B 1 39 ? 5.324 -3.777 -4.359 1 53.09 39 PHE B C 1
ATOM 1327 O O . PHE B 1 39 ? 4.223 -4.07 -4.836 1 53.09 39 PHE B O 1
ATOM 1334 N N . LEU B 1 40 ? 6.105 -4.324 -4.121 1 58.34 40 LEU B N 1
ATOM 1335 C CA . LEU B 1 40 ? 6.344 -5.172 -5.285 1 58.34 40 LEU B CA 1
ATOM 1336 C C . LEU B 1 40 ? 5.07 -5.91 -5.688 1 58.34 40 LEU B C 1
ATOM 1338 O O . LEU B 1 40 ? 4.445 -6.574 -4.863 1 58.34 40 LEU B O 1
ATOM 1342 N N . ARG B 1 41 ? 4.664 -5.953 -6.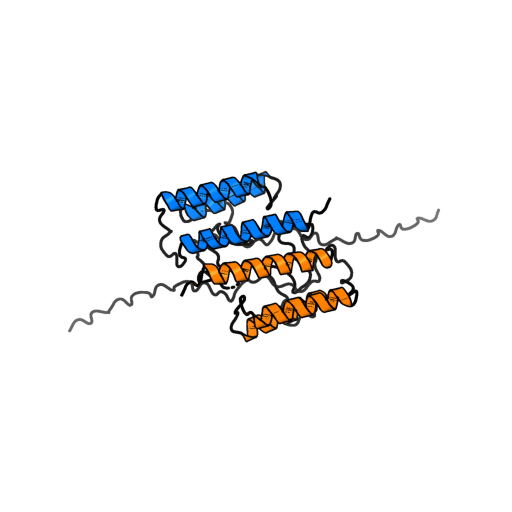574 1 57.56 41 ARG B N 1
ATOM 1343 C CA . ARG B 1 41 ? 3.547 -6.137 -7.492 1 57.56 41 ARG B CA 1
ATOM 1344 C C . ARG B 1 41 ? 3.777 -7.344 -8.398 1 57.56 41 ARG B C 1
ATOM 1346 O O . ARG B 1 41 ? 4.676 -7.332 -9.242 1 57.56 41 ARG B O 1
ATOM 1353 N N . TYR B 1 42 ? 2.662 -8.359 -8.016 1 62.03 42 TYR B N 1
ATOM 1354 C CA . TYR B 1 42 ? 2.834 -9.258 -9.148 1 62.03 42 TYR B CA 1
ATOM 1355 C C . TYR B 1 42 ? 1.485 -9.734 -9.672 1 62.03 42 TYR B C 1
ATOM 1357 O O . TYR B 1 42 ? 0.587 -10.062 -8.898 1 62.03 42 TYR B O 1
ATOM 1365 N N . GLY B 1 43 ? 1.276 -10.328 -10.266 1 75.69 43 GLY B N 1
ATOM 1366 C CA . GLY B 1 43 ? 0.608 -10.523 -11.539 1 75.69 43 GLY B CA 1
ATOM 1367 C C . GLY B 1 43 ? -0.837 -10.062 -11.531 1 75.69 43 GLY B C 1
ATOM 1368 O O . GLY B 1 43 ? -1.688 -10.68 -10.891 1 75.69 43 GLY B O 1
ATOM 1369 N N . LYS B 1 44 ? -1.879 -9.992 -12.273 1 93.06 44 LYS B N 1
ATOM 1370 C CA . LYS B 1 44 ? -3.08 -9.188 -12.469 1 93.06 44 LYS B CA 1
ATOM 1371 C C . LYS B 1 44 ? -3.703 -8.805 -11.125 1 93.06 44 LYS B C 1
ATOM 1373 O O . LYS B 1 44 ? -4.129 -7.664 -10.938 1 93.06 44 LYS B O 1
ATOM 1378 N N . TYR B 1 45 ? -3.643 -9.648 -10.211 1 95.19 45 TYR B N 1
ATOM 1379 C CA . TYR B 1 45 ? -4.453 -9.461 -9.008 1 95.19 45 TYR B CA 1
ATOM 1380 C C . TYR B 1 45 ? -3.574 -9.227 -7.789 1 95.19 45 TYR B C 1
ATOM 1382 O O . TYR B 1 45 ? -3.996 -8.57 -6.828 1 95.19 45 TYR B O 1
ATOM 1390 N N . CYS B 1 46 ? -2.381 -9.805 -7.863 1 94.75 46 CYS B N 1
ATOM 1391 C CA . CYS B 1 46 ? -1.494 -9.617 -6.719 1 94.75 46 CYS B CA 1
ATOM 1392 C C . CYS B 1 46 ? -0.845 -8.242 -6.75 1 94.75 46 CYS B C 1
ATOM 1394 O O . CYS B 1 46 ? -0.243 -7.855 -7.754 1 94.75 46 CYS B O 1
ATOM 1396 N N . GLY B 1 47 ? -1.035 -7.434 -5.77 1 88.38 47 GLY B N 1
ATOM 1397 C CA . GLY B 1 47 ? -0.413 -6.129 -5.605 1 88.38 47 GLY B CA 1
ATOM 1398 C C . GLY B 1 47 ? -1.157 -5.23 -4.637 1 88.38 47 GLY B C 1
ATOM 1399 O O . GLY B 1 47 ? -2.383 -5.309 -4.523 1 88.38 47 GLY B O 1
ATOM 1400 N N . LEU B 1 48 ? -0.359 -4.383 -4.012 1 87.19 48 LEU B N 1
ATOM 1401 C CA . LEU B 1 48 ? -0.964 -3.436 -3.08 1 87.19 48 LEU B CA 1
ATOM 1402 C C . LEU B 1 48 ? -1.823 -2.418 -3.822 1 87.19 48 LEU B C 1
ATOM 1404 O O . LEU B 1 48 ? -1.373 -1.812 -4.797 1 87.19 48 LEU B O 1
ATOM 1408 N N . LEU B 1 49 ? -3.002 -2.246 -3.385 1 82.94 49 LEU B N 1
ATOM 1409 C CA . LEU B 1 49 ? -3.92 -1.255 -3.934 1 82.94 49 LEU B CA 1
ATOM 1410 C C . LEU B 1 49 ? -4.09 -1.444 -5.438 1 82.94 49 LEU B C 1
ATOM 1412 O O . LEU B 1 49 ? -4.188 -0.468 -6.184 1 82.94 49 LEU B O 1
ATOM 1416 N N . TYR B 1 50 ? -3.949 -2.629 -5.77 1 80.5 50 TYR B N 1
ATOM 1417 C CA . TYR B 1 50 ? -3.963 -3.068 -7.16 1 80.5 50 TYR B CA 1
ATOM 1418 C C . TYR B 1 50 ? -4.84 -4.301 -7.336 1 80.5 50 TYR B C 1
ATOM 1420 O O . TYR B 1 50 ? -5.043 -5.066 -6.387 1 80.5 50 TYR B O 1
ATOM 1428 N N . SER B 1 51 ? -5.496 -4.449 -8.547 1 91.5 51 SER B N 1
ATOM 1429 C CA . SER B 1 51 ? -6.289 -5.645 -8.82 1 91.5 51 SER B CA 1
ATOM 1430 C C . SER B 1 51 ? -6.363 -5.934 -10.312 1 91.5 51 SER B C 1
ATOM 1432 O O . SER B 1 51 ? -5.91 -5.125 -11.133 1 91.5 51 SER B O 1
ATOM 1434 N N . GLY B 1 52 ? -6.867 -7.105 -10.516 1 93.31 52 GLY B N 1
ATOM 1435 C CA . GLY B 1 52 ? -7.207 -7.395 -11.898 1 93.31 52 GLY B CA 1
ATOM 1436 C C . GLY B 1 52 ? -8.477 -6.703 -12.359 1 93.31 52 GLY B C 1
ATOM 1437 O O . GLY B 1 52 ? -9.414 -6.543 -11.578 1 93.31 52 GLY B O 1
ATOM 1438 N N . CYS B 1 53 ? -8.461 -6.379 -13.727 1 92.25 53 CYS B N 1
ATOM 1439 C CA . CYS B 1 53 ? -9.68 -5.805 -14.289 1 92.25 53 CYS B CA 1
ATOM 1440 C C . CYS B 1 53 ? -10.812 -6.828 -14.297 1 92.25 53 CYS B C 1
ATOM 1442 O O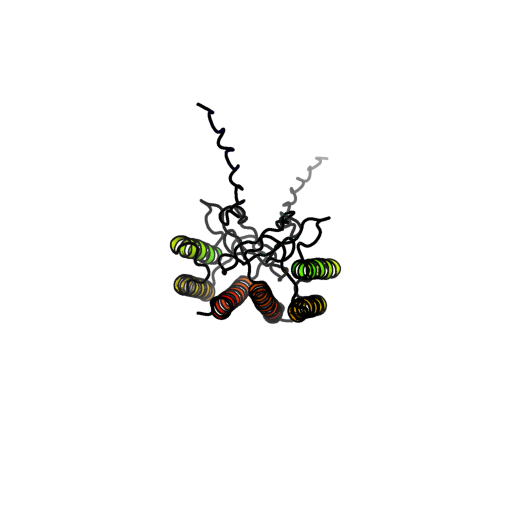 . CYS B 1 53 ? -10.562 -8.031 -14.328 1 92.25 53 CYS B O 1
ATOM 1444 N N . PRO B 1 54 ? -12.008 -6.328 -14.242 1 90.94 54 PRO B N 1
ATOM 1445 C CA . PRO B 1 54 ? -13.133 -7.262 -14.352 1 90.94 54 PRO B CA 1
ATOM 1446 C C . PRO B 1 54 ? -13.016 -8.188 -15.555 1 90.94 54 PRO B C 1
ATOM 1448 O O . PRO B 1 54 ? -12.664 -7.742 -16.656 1 90.94 54 PRO B O 1
ATOM 1451 N N . GLY B 1 55 ? -13.266 -9.445 -15.461 1 93.81 55 GLY B N 1
ATOM 1452 C CA . GLY B 1 55 ? -13.289 -10.414 -16.547 1 93.81 55 GLY B CA 1
ATOM 1453 C C . GLY B 1 55 ? -11.953 -11.102 -16.766 1 93.81 55 GLY B C 1
ATOM 1454 O O . GLY B 1 55 ? -11.859 -12.07 -17.516 1 93.81 55 GLY B O 1
ATOM 1455 N N . GLU B 1 56 ? -10.898 -10.609 -16.094 1 96.56 56 GLU B N 1
ATOM 1456 C CA . GLU B 1 56 ? -9.578 -11.18 -16.297 1 96.56 56 GLU B CA 1
ATOM 1457 C C . GLU B 1 56 ? -9.391 -12.461 -15.492 1 96.56 56 GLU B C 1
ATOM 1459 O O . GLU B 1 56 ? -9.836 -12.547 -14.344 1 96.56 56 GLU B O 1
ATOM 1464 N N . LYS B 1 57 ? -8.672 -13.453 -16.156 1 97.69 57 LYS B N 1
ATOM 1465 C CA . LYS B 1 57 ? -8.242 -14.648 -15.438 1 97.69 57 LYS B CA 1
ATOM 1466 C C . LYS B 1 57 ? -6.91 -14.414 -14.727 1 97.69 57 LYS B C 1
ATOM 1468 O O . LYS B 1 57 ? -6.086 -13.633 -15.188 1 97.69 57 LYS B O 1
ATOM 1473 N N . PRO B 1 58 ? -6.77 -15.078 -13.609 1 98.25 58 PRO B N 1
ATOM 1474 C CA . PRO B 1 58 ? -5.469 -14.93 -12.953 1 98.25 58 PRO B CA 1
ATOM 1475 C C . PRO B 1 58 ? -4.316 -15.477 -13.797 1 98.25 58 PRO B C 1
ATOM 1477 O O . PRO B 1 58 ? -4.527 -16.359 -14.641 1 98.25 58 PRO B O 1
ATOM 1480 N N . CYS B 1 59 ? -3.139 -15.016 -13.594 1 98.19 59 CYS B N 1
ATOM 1481 C CA . CYS B 1 59 ? -1.956 -15.391 -14.359 1 98.19 59 CYS B CA 1
ATOM 1482 C C . CYS B 1 59 ? -1.501 -16.797 -14.008 1 98.19 59 CYS B C 1
ATOM 1484 O O . CYS B 1 59 ? -0.866 -17.484 -14.82 1 98.19 59 CYS B O 1
ATOM 1486 N N . ASP B 1 60 ? -1.669 -17.203 -12.805 1 98.19 60 ASP B N 1
ATOM 1487 C CA . ASP B 1 60 ? -1.273 -18.5 -12.266 1 98.19 60 ASP B CA 1
ATOM 1488 C C . ASP B 1 60 ? -1.989 -18.797 -10.945 1 98.19 60 ASP B C 1
ATOM 1490 O O . ASP B 1 60 ? -2.984 -18.141 -10.617 1 98.19 60 ASP B O 1
ATOM 1494 N N . GLY B 1 61 ? -1.544 -19.781 -10.312 1 98.38 61 GLY B N 1
ATOM 1495 C CA . GLY B 1 61 ? -2.195 -20.188 -9.078 1 98.38 61 GLY B CA 1
ATOM 1496 C C . GLY B 1 61 ? -2.08 -19.156 -7.977 1 98.38 61 GLY B C 1
ATOM 1497 O O . GLY B 1 61 ? -3.021 -18.953 -7.207 1 98.38 61 GLY B O 1
ATOM 1498 N N . LEU B 1 62 ? -0.979 -18.5 -7.855 1 98.31 62 LEU B N 1
ATOM 1499 C CA . LEU B 1 62 ? -0.782 -17.484 -6.828 1 98.31 62 LEU B CA 1
ATOM 1500 C C . LEU B 1 62 ? -1.637 -16.266 -7.113 1 98.31 62 LEU B C 1
ATOM 1502 O O . LEU B 1 62 ? -2.268 -15.711 -6.207 1 98.31 62 LEU B O 1
ATOM 1506 N N . ASP B 1 63 ? -1.602 -15.867 -8.328 1 97.94 63 ASP B N 1
ATOM 1507 C CA . ASP B 1 63 ? -2.463 -14.766 -8.734 1 97.94 63 ASP B CA 1
ATOM 1508 C C . ASP B 1 63 ? -3.934 -15.094 -8.492 1 97.94 63 ASP B C 1
ATOM 1510 O O . ASP B 1 63 ? -4.742 -14.203 -8.234 1 97.94 63 ASP B O 1
ATOM 151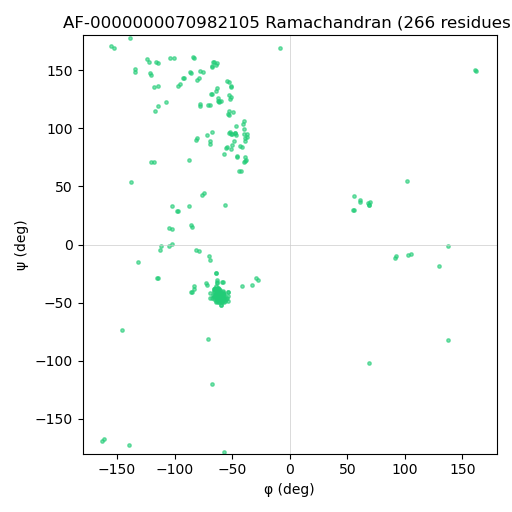4 N N . GLY B 1 64 ? -4.242 -16.406 -8.625 1 98.5 64 GLY B N 1
ATOM 1515 C CA . GLY B 1 64 ? -5.578 -16.859 -8.289 1 98.5 64 GLY B CA 1
ATOM 1516 C C . GLY B 1 64 ? -5.934 -16.641 -6.828 1 98.5 64 GLY B C 1
ATOM 1517 O O . GLY B 1 64 ? -7.078 -16.328 -6.504 1 98.5 64 GLY B O 1
ATOM 1518 N N . CYS B 1 65 ? -4.977 -16.828 -5.949 1 98.81 65 CYS B N 1
ATOM 1519 C CA . CYS B 1 65 ? -5.191 -16.547 -4.535 1 98.81 65 CYS B CA 1
ATOM 1520 C C . CYS B 1 65 ? -5.512 -15.07 -4.312 1 98.81 65 CYS B C 1
ATOM 1522 O O . CYS B 1 65 ? -6.398 -14.734 -3.529 1 98.81 65 CYS B O 1
ATOM 1524 N N . CYS B 1 66 ? -4.832 -14.266 -5.062 1 97.81 66 CYS B N 1
ATOM 1525 C CA . CYS B 1 66 ? -5.055 -12.828 -4.941 1 97.81 66 CYS B CA 1
ATOM 1526 C C . CYS B 1 66 ? -6.434 -12.438 -5.461 1 97.81 66 CYS B C 1
ATOM 1528 O O . CYS B 1 66 ? -7.121 -11.609 -4.859 1 97.81 66 CYS B O 1
ATOM 1530 N N . MET B 1 67 ? -6.785 -13.055 -6.578 1 98 67 MET B N 1
ATOM 1531 C CA . MET B 1 67 ? -8.117 -12.797 -7.121 1 98 67 MET B CA 1
ATOM 1532 C C . MET B 1 67 ? -9.195 -13.164 -6.113 1 98 67 MET B C 1
ATOM 1534 O O . MET B 1 67 ? -10.133 -12.398 -5.887 1 98 67 MET B O 1
ATOM 1538 N N . SER B 1 68 ? -9.031 -14.344 -5.605 1 98.38 68 SER B N 1
ATOM 1539 C CA . SER B 1 68 ? -10 -14.82 -4.621 1 98.38 68 SER B CA 1
ATOM 1540 C C . SER B 1 68 ? -10.07 -13.883 -3.422 1 98.38 68 SER B C 1
ATOM 1542 O O . SER B 1 68 ? -11.148 -13.656 -2.865 1 98.38 68 SER B O 1
ATOM 1544 N N . HIS B 1 69 ? -8.977 -13.406 -3.004 1 97.5 69 HIS B N 1
ATOM 1545 C CA . HIS B 1 69 ? -8.938 -12.445 -1.902 1 97.5 69 HIS B CA 1
ATOM 1546 C C . HIS B 1 69 ? -9.695 -11.172 -2.256 1 97.5 69 HIS B C 1
ATOM 1548 O O . HIS B 1 69 ? -10.469 -10.664 -1.445 1 97.5 69 HIS B O 1
ATOM 1554 N N . ASP B 1 70 ? -9.422 -10.664 -3.479 1 95.88 70 ASP B N 1
ATOM 1555 C CA . ASP B 1 70 ? -10.117 -9.461 -3.932 1 95.88 70 ASP B CA 1
ATOM 1556 C C . ASP B 1 70 ? -11.633 -9.664 -3.912 1 95.88 70 ASP B C 1
ATOM 1558 O O . ASP B 1 70 ? -12.375 -8.781 -3.479 1 95.88 70 ASP B O 1
ATOM 1562 N N . ILE B 1 71 ? -12.117 -10.844 -4.367 1 97.19 71 ILE B N 1
ATOM 1563 C CA . ILE B 1 71 ? -13.539 -11.172 -4.414 1 97.19 71 ILE B CA 1
ATOM 1564 C C . ILE B 1 71 ? -14.109 -11.227 -2.998 1 97.19 71 ILE B C 1
ATOM 1566 O O . ILE B 1 71 ? -15.188 -10.703 -2.73 1 97.19 71 ILE B O 1
ATOM 1570 N N . CYS B 1 72 ? -13.305 -11.891 -2.084 1 97.81 72 CYS B N 1
ATOM 1571 C CA . CYS B 1 72 ? -13.734 -12.016 -0.696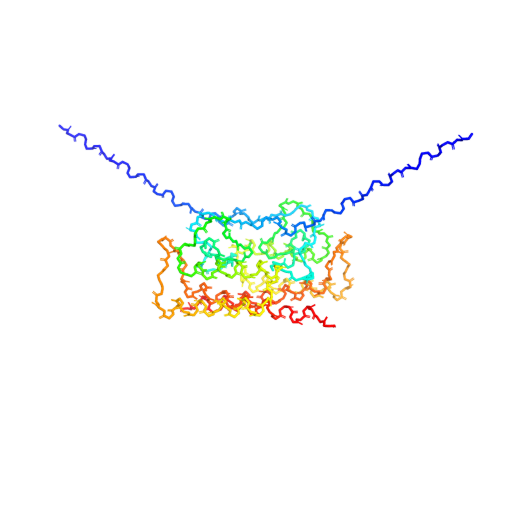 1 97.81 72 CYS B CA 1
ATOM 1572 C C . CYS B 1 72 ? -13.914 -10.641 -0.056 1 97.81 72 CYS B C 1
ATOM 1574 O O . CYS B 1 72 ? -14.93 -10.383 0.595 1 97.81 72 CYS B O 1
ATOM 1576 N N . VAL B 1 73 ? -13.031 -9.75 -0.235 1 93.88 73 VAL B N 1
ATOM 1577 C CA . VAL B 1 73 ? -13.039 -8.414 0.351 1 93.88 73 VAL B CA 1
ATOM 1578 C C . VAL B 1 73 ? -14.219 -7.613 -0.204 1 93.88 73 VAL B C 1
ATOM 1580 O O . VAL B 1 73 ? -14.906 -6.914 0.542 1 93.88 73 VAL B O 1
ATOM 1583 N N . GLN B 1 74 ? -14.375 -7.746 -1.507 1 93 74 GLN B N 1
ATOM 1584 C CA . GLN B 1 74 ? -15.5 -7.062 -2.133 1 93 74 GLN B CA 1
ATOM 1585 C C . GLN B 1 74 ? -16.828 -7.547 -1.557 1 93 74 GLN B C 1
ATOM 1587 O O . GLN B 1 74 ? -17.719 -6.742 -1.274 1 93 74 GLN B O 1
ATOM 1592 N N . ALA B 1 75 ? -16.969 -8.82 -1.383 1 95.75 75 ALA B N 1
ATOM 1593 C CA . ALA B 1 75 ? -18.203 -9.422 -0.887 1 95.75 75 ALA B CA 1
ATOM 1594 C C . ALA B 1 75 ? -18.5 -8.969 0.542 1 95.75 75 ALA B C 1
ATOM 1596 O O . ALA B 1 75 ? -19.656 -8.961 0.971 1 95.75 75 ALA B O 1
ATOM 1597 N N . LYS B 1 76 ? -17.438 -8.578 1.263 1 95.06 76 LYS B N 1
ATOM 1598 C CA . LYS B 1 76 ? -17.594 -8.148 2.648 1 95.06 76 LYS B CA 1
ATOM 1599 C C . LYS B 1 76 ? -17.656 -6.625 2.742 1 95.06 76 LYS B C 1
ATOM 1601 O O . LYS B 1 76 ? -17.281 -6.043 3.76 1 95.06 76 LYS B O 1
ATOM 1606 N N . GLY B 1 77 ? -18.125 -5.855 1.767 1 89.81 77 GLY B N 1
ATOM 1607 C CA . GLY B 1 77 ? -18.234 -4.406 1.768 1 89.81 77 GLY B CA 1
ATOM 1608 C C . GLY B 1 77 ? -16.906 -3.695 1.733 1 89.81 77 GLY B C 1
ATOM 1609 O O . GLY B 1 77 ? -16.719 -2.676 2.402 1 89.81 77 GLY B O 1
ATOM 1610 N N . ASN B 1 78 ? -15.953 -4.332 1.019 1 87.69 78 ASN B N 1
ATOM 1611 C CA . ASN B 1 78 ? -14.602 -3.785 0.905 1 87.69 78 ASN B CA 1
ATOM 1612 C C . ASN B 1 78 ? -13.93 -3.67 2.27 1 87.69 78 ASN B C 1
ATOM 1614 O O . ASN B 1 78 ? -13.266 -2.668 2.557 1 87.69 78 ASN B O 1
ATOM 1618 N N . ASP B 1 79 ? -14.227 -4.676 3.121 1 89 79 ASP B N 1
ATOM 1619 C CA . ASP B 1 79 ? -13.531 -4.766 4.402 1 89 79 ASP B CA 1
ATOM 1620 C C . ASP B 1 79 ? -12.156 -5.406 4.234 1 89 79 ASP B C 1
ATOM 1622 O O . ASP B 1 79 ? -12 -6.613 4.438 1 89 79 ASP B O 1
ATOM 1626 N N . TYR B 1 80 ? -11.148 -4.633 4.02 1 87.12 80 TYR B N 1
ATOM 1627 C CA . TYR B 1 80 ? -9.789 -5.105 3.775 1 87.12 80 TYR B CA 1
ATOM 1628 C C . TYR B 1 80 ? -9.18 -5.703 5.043 1 87.12 80 TYR B C 1
ATOM 1630 O O . TYR B 1 80 ? -8.148 -6.371 4.988 1 87.12 80 TYR B O 1
ATOM 1638 N N . LEU B 1 81 ? -9.891 -5.484 6.113 1 88.5 81 LEU B N 1
ATOM 1639 C CA . LEU B 1 81 ? -9.367 -5.988 7.375 1 88.5 81 LEU B CA 1
ATOM 1640 C C . LEU B 1 81 ? -10.133 -7.23 7.828 1 88.5 81 LEU B C 1
ATOM 1642 O O . LEU B 1 81 ? -9.969 -7.688 8.961 1 88.5 81 LEU B O 1
ATOM 1646 N N . SER B 1 82 ? -10.906 -7.801 6.875 1 92.56 82 SER B N 1
ATOM 1647 C CA . SER B 1 82 ? -11.641 -9.016 7.215 1 92.56 82 SER B CA 1
ATOM 1648 C C . SER B 1 82 ? -10.695 -10.148 7.598 1 92.56 82 SER B C 1
ATOM 1650 O O . SER B 1 82 ? -9.898 -10.602 6.773 1 92.56 82 SER B O 1
ATOM 1652 N N . GLU B 1 83 ? -10.906 -10.672 8.859 1 92.88 83 GLU B N 1
ATOM 1653 C CA . GLU B 1 83 ? -10.086 -11.797 9.312 1 92.88 83 GLU B CA 1
ATOM 1654 C C . GLU B 1 83 ? -10.336 -13.039 8.469 1 92.88 83 GLU B C 1
ATOM 1656 O O . GLU B 1 83 ? -9.414 -13.805 8.188 1 92.88 83 GLU B O 1
ATOM 1661 N N . GLU B 1 84 ? -11.617 -13.188 8.125 1 96.88 84 GLU B N 1
ATOM 1662 C CA . GLU B 1 84 ? -11.984 -14.328 7.293 1 96.88 84 GLU B CA 1
ATOM 1663 C C . GLU B 1 84 ? -11.25 -14.297 5.953 1 96.88 84 GLU B C 1
ATOM 1665 O O . GLU B 1 84 ? -10.656 -15.297 5.539 1 96.88 84 GLU B O 1
ATOM 1670 N N . CYS B 1 85 ? -11.312 -13.148 5.219 1 97.12 85 CYS B N 1
ATOM 1671 C CA . CYS B 1 85 ? -10.68 -13.031 3.906 1 97.12 85 CYS B CA 1
ATOM 1672 C C . CYS B 1 85 ? -9.172 -13.195 4.012 1 97.12 85 CYS B C 1
ATOM 1674 O O . CYS B 1 85 ? -8.547 -13.805 3.141 1 97.12 85 CYS B O 1
ATOM 1676 N N . SER B 1 86 ? -8.633 -12.68 5.066 1 95.75 86 SER B N 1
ATOM 1677 C CA . SER B 1 86 ? -7.191 -12.789 5.277 1 95.75 86 SER B CA 1
ATOM 1678 C C . SER B 1 86 ? -6.77 -14.234 5.488 1 95.75 86 SER B C 1
ATOM 1680 O O . SER B 1 86 ? -5.77 -14.688 4.926 1 95.75 86 SER B O 1
ATOM 1682 N N . LYS B 1 87 ? -7.504 -14.945 6.34 1 96.88 87 LYS B N 1
ATOM 1683 C CA . LYS B 1 87 ? -7.16 -16.328 6.625 1 96.88 87 LYS B CA 1
ATOM 1684 C C . LYS B 1 87 ? -7.254 -17.188 5.363 1 96.88 87 LYS B C 1
ATOM 1686 O O . LYS B 1 87 ? -6.367 -18 5.09 1 96.88 87 LYS B O 1
ATOM 1691 N N . LYS B 1 88 ? -8.344 -16.953 4.582 1 98.25 88 LYS B N 1
ATOM 1692 C CA . LYS B 1 88 ? -8.5 -17.688 3.33 1 98.25 88 LYS B CA 1
ATOM 1693 C C . LYS B 1 88 ? -7.344 -17.391 2.375 1 98.25 88 LYS B C 1
ATOM 1695 O O . LYS B 1 88 ? -6.887 -18.281 1.659 1 98.25 88 LYS B O 1
ATOM 1700 N N . PHE B 1 89 ? -6.93 -16.172 2.344 1 98.5 89 PHE B N 1
ATOM 1701 C CA . PHE B 1 89 ? -5.848 -15.758 1.465 1 98.5 89 PHE B CA 1
ATOM 1702 C C . PHE B 1 89 ? -4.543 -16.453 1.839 1 98.5 89 PHE B C 1
ATOM 1704 O O . PHE B 1 89 ? -3.867 -17.016 0.98 1 98.5 89 PHE B O 1
ATOM 1711 N N . ILE B 1 90 ? -4.215 -16.438 3.115 1 97.81 90 ILE B N 1
ATOM 1712 C CA . ILE B 1 90 ? -2.99 -17.047 3.615 1 97.81 90 ILE B CA 1
ATOM 1713 C C . ILE B 1 90 ? -3.004 -18.547 3.299 1 97.81 90 ILE B C 1
ATOM 1715 O O . ILE B 1 90 ? -2.012 -19.094 2.814 1 97.81 90 ILE B O 1
ATOM 1719 N N . ASP B 1 91 ? -4.141 -19.266 3.561 1 98.5 91 ASP B N 1
ATOM 1720 C CA . ASP B 1 91 ? -4.262 -20.688 3.281 1 98.5 91 ASP B CA 1
ATOM 1721 C C . ASP B 1 91 ? -4.027 -20.984 1.802 1 98.5 91 ASP B C 1
ATOM 1723 O O . ASP B 1 91 ? -3.355 -21.953 1.456 1 98.5 91 ASP B O 1
ATOM 1727 N N . CYS B 1 92 ? -4.605 -20.141 1.031 1 98.75 92 CYS B N 1
ATOM 1728 C CA . CYS B 1 92 ? -4.461 -20.328 -0.409 1 98.75 92 CYS B CA 1
ATOM 1729 C C . CYS B 1 92 ? -3.002 -20.219 -0.831 1 98.75 92 CYS B C 1
ATOM 1731 O O . CYS B 1 92 ? -2.504 -21.047 -1.594 1 98.75 92 CYS B O 1
ATOM 1733 N N . MET B 1 93 ? -2.346 -19.25 -0.406 1 98.62 93 MET B N 1
ATOM 1734 C CA . MET B 1 93 ? -0.943 -19.047 -0.762 1 98.62 93 MET B CA 1
ATOM 1735 C C . MET B 1 93 ? -0.077 -20.188 -0.24 1 98.62 93 MET B C 1
ATOM 1737 O O . MET B 1 93 ? 0.841 -20.625 -0.927 1 98.62 93 MET B O 1
ATOM 1741 N N . ASP B 1 94 ? -0.389 -20.578 1.014 1 98 94 ASP B N 1
ATOM 1742 C CA . ASP B 1 94 ? 0.371 -21.688 1.588 1 98 94 ASP B CA 1
ATOM 1743 C C . ASP B 1 94 ? 0.192 -22.953 0.768 1 98 94 ASP B C 1
ATOM 1745 O O . ASP B 1 94 ? 1.146 -23.719 0.57 1 98 94 ASP B O 1
ATOM 1749 N N . ARG B 1 95 ? -0.997 -23.234 0.306 1 98.5 95 ARG B N 1
ATOM 1750 C CA . ARG B 1 95 ? -1.246 -24.406 -0.537 1 98.5 95 ARG B CA 1
ATOM 1751 C C . ARG B 1 95 ? -0.493 -24.297 -1.858 1 98.5 95 ARG B C 1
ATOM 1753 O O . ARG B 1 95 ? 0.078 -25.266 -2.336 1 98.5 95 ARG B O 1
ATOM 1760 N N . PHE B 1 96 ? -0.556 -23.094 -2.41 1 98.62 96 PHE B N 1
ATOM 1761 C CA . PHE B 1 96 ? 0.176 -22.875 -3.652 1 98.62 96 PHE B CA 1
ATOM 1762 C C . PHE B 1 96 ? 1.651 -23.219 -3.48 1 98.62 96 PHE B C 1
ATOM 1764 O O . PHE B 1 96 ? 2.234 -23.906 -4.316 1 98.62 96 PHE B O 1
ATOM 1771 N N . LYS B 1 97 ? 2.193 -22.672 -2.41 1 97.69 97 LYS B N 1
ATOM 1772 C CA . LYS B 1 97 ? 3.607 -22.906 -2.121 1 97.69 97 LYS B CA 1
ATOM 1773 C C . LYS B 1 97 ? 3.893 -24.391 -1.9 1 97.69 97 LYS B C 1
ATOM 1775 O O . LYS B 1 97 ? 4.859 -24.922 -2.441 1 97.69 97 LYS B O 1
ATOM 1780 N N . ALA B 1 98 ? 3.074 -25.062 -1.115 1 97.5 98 ALA B N 1
ATOM 1781 C CA . ALA B 1 98 ? 3.268 -26.469 -0.76 1 97.5 98 ALA B CA 1
ATOM 1782 C C . ALA B 1 98 ? 3.189 -27.359 -1.994 1 97.5 98 ALA B C 1
ATOM 1784 O O . ALA B 1 98 ? 3.873 -28.375 -2.07 1 97.5 98 ALA B O 1
ATOM 1785 N N . ALA B 1 99 ? 2.379 -26.984 -2.975 1 97.56 99 ALA B N 1
ATOM 1786 C CA . ALA B 1 99 ? 2.174 -27.766 -4.188 1 97.56 99 ALA B CA 1
ATOM 1787 C C . ALA B 1 99 ? 3.301 -27.531 -5.188 1 97.56 99 ALA B C 1
ATOM 1789 O O . ALA B 1 99 ? 3.365 -28.203 -6.227 1 97.56 99 ALA B O 1
ATOM 1790 N N . GLY B 1 100 ? 4.195 -26.625 -4.867 1 96.44 100 GLY B N 1
ATOM 1791 C CA . GLY B 1 100 ? 5.207 -26.266 -5.848 1 96.44 100 GLY B CA 1
ATOM 1792 C C . GLY B 1 100 ? 4.645 -25.531 -7.047 1 96.44 100 GLY B C 1
ATOM 1793 O O . GLY B 1 100 ? 5.078 -25.75 -8.18 1 96.44 100 GLY B O 1
ATOM 1794 N N . GLY B 1 101 ? 3.662 -24.719 -6.77 1 95.88 101 GLY B N 1
ATOM 1795 C CA . GLY B 1 101 ? 3.023 -23.984 -7.852 1 95.88 101 GLY B CA 1
ATOM 1796 C C . GLY B 1 101 ? 4.008 -23.219 -8.719 1 95.88 101 GLY B C 1
ATOM 1797 O O . GLY B 1 101 ? 4.984 -22.656 -8.211 1 95.88 101 GLY B O 1
ATOM 1798 N N . ARG B 1 102 ? 3.746 -23.25 -10.031 1 95.94 102 ARG B N 1
ATOM 1799 C CA . ARG B 1 102 ? 4.578 -22.547 -11 1 95.94 102 ARG B CA 1
ATOM 1800 C C . ARG B 1 102 ? 4.039 -21.141 -11.258 1 95.94 102 ARG B C 1
ATOM 1802 O O . ARG B 1 102 ? 2.826 -20.938 -11.305 1 95.94 102 ARG B O 1
ATOM 1809 N N . THR B 1 103 ? 4.914 -20.297 -11.422 1 96.06 103 THR B N 1
ATOM 1810 C CA . THR B 1 103 ? 4.52 -18.938 -11.766 1 96.06 103 THR B CA 1
ATOM 1811 C C . THR B 1 103 ? 4.297 -18.797 -13.266 1 96.06 103 THR B C 1
ATOM 1813 O O . THR B 1 103 ? 4.727 -19.641 -14.047 1 96.06 103 THR B O 1
ATOM 1816 N N . PHE B 1 104 ? 3.609 -17.781 -13.594 1 96.31 104 PHE B N 1
ATOM 1817 C CA . PHE B 1 104 ? 3.312 -17.594 -15.008 1 96.31 104 PHE B CA 1
ATOM 1818 C C . PHE B 1 104 ? 4.582 -17.297 -15.797 1 96.31 104 PHE B C 1
ATOM 1820 O O . PHE B 1 104 ? 5.559 -16.781 -15.234 1 96.31 104 PHE B O 1
ATOM 1827 N N . LYS B 1 105 ? 4.5 -17.578 -17.062 1 91.44 105 LYS B N 1
ATOM 1828 C CA . LYS B 1 105 ? 5.629 -17.312 -17.953 1 91.44 105 LYS B CA 1
ATOM 1829 C C . LYS B 1 105 ? 5.953 -15.82 -18 1 91.44 105 LYS B C 1
ATOM 1831 O O . LYS B 1 105 ? 5.059 -14.992 -18.172 1 91.44 105 LYS B O 1
ATOM 1836 N N . GLY B 1 106 ? 7.172 -15.43 -17.734 1 89.38 106 GLY B N 1
ATOM 1837 C CA . GLY B 1 106 ? 7.574 -14.039 -17.812 1 89.38 106 GLY B CA 1
ATOM 1838 C C . GLY B 1 106 ? 7.688 -13.375 -16.453 1 89.38 106 GLY B C 1
ATOM 1839 O O . GLY B 1 106 ? 8.164 -12.25 -16.344 1 89.38 106 GLY B O 1
ATOM 1840 N N . SER B 1 107 ? 7.219 -14.117 -15.5 1 91.44 107 SER B N 1
ATOM 1841 C CA . SER B 1 107 ? 7.332 -13.516 -14.172 1 91.44 107 SER B CA 1
ATOM 1842 C C . SER B 1 107 ? 8.789 -13.297 -13.789 1 91.44 107 SER B C 1
ATOM 1844 O O . SER B 1 107 ? 9.633 -14.172 -13.992 1 91.44 107 SER B O 1
ATOM 1846 N N . THR B 1 108 ? 9.023 -12.055 -13.234 1 87.44 108 THR B N 1
ATOM 1847 C CA . THR B 1 108 ? 10.367 -11.758 -12.742 1 87.44 108 THR B CA 1
ATOM 1848 C C . THR B 1 108 ? 10.398 -11.805 -11.219 1 87.44 108 THR B C 1
ATOM 1850 O O . THR B 1 108 ? 11.453 -11.594 -10.609 1 87.44 108 THR B O 1
ATOM 1853 N N . CYS B 1 109 ? 9.328 -12.055 -10.594 1 90.19 109 CYS B N 1
ATOM 1854 C CA . CYS B 1 109 ? 9.266 -12.086 -9.133 1 90.19 109 CYS B CA 1
ATOM 1855 C C . CYS B 1 109 ? 9.43 -13.508 -8.609 1 90.19 109 CYS B C 1
ATOM 1857 O O . CYS B 1 109 ? 8.938 -14.461 -9.219 1 90.19 109 CYS B O 1
ATOM 1859 N N . ASN B 1 110 ? 10.195 -13.594 -7.551 1 90.94 110 ASN B N 1
ATOM 1860 C CA . ASN B 1 110 ? 10.172 -14.844 -6.797 1 90.94 110 ASN B CA 1
ATOM 1861 C C . ASN B 1 110 ? 8.859 -15.023 -6.043 1 90.94 110 ASN B C 1
ATOM 1863 O O . ASN B 1 110 ? 8.469 -14.156 -5.258 1 90.94 110 ASN B O 1
ATOM 1867 N N . ALA B 1 111 ? 8.156 -16.125 -6.383 1 93.31 111 ALA B N 1
ATOM 1868 C CA . ALA B 1 111 ? 6.848 -16.359 -5.781 1 93.31 111 ALA B CA 1
ATOM 1869 C C . ALA B 1 111 ? 6.93 -16.312 -4.258 1 93.31 111 ALA B C 1
ATOM 1871 O O . ALA B 1 111 ? 6.016 -15.82 -3.598 1 93.31 111 ALA B O 1
ATOM 1872 N N . ASN B 1 112 ? 7.98 -16.891 -3.758 1 93.62 112 ASN B N 1
ATOM 1873 C CA . ASN B 1 112 ? 8.133 -16.891 -2.307 1 93.62 112 ASN B CA 1
ATOM 1874 C C . ASN B 1 112 ? 8.273 -15.469 -1.764 1 93.62 112 ASN B C 1
ATOM 1876 O O . ASN B 1 112 ? 7.762 -15.156 -0.685 1 93.62 112 ASN B O 1
ATOM 1880 N N . ASP B 1 113 ? 8.969 -14.633 -2.469 1 91.81 113 ASP B N 1
ATOM 1881 C CA . ASP B 1 113 ? 9.102 -13.242 -2.051 1 91.81 113 ASP B CA 1
ATOM 1882 C C . ASP B 1 113 ? 7.75 -12.531 -2.059 1 91.81 113 ASP B C 1
ATOM 1884 O O . ASP B 1 113 ? 7.445 -11.75 -1.158 1 91.81 113 ASP B O 1
ATOM 1888 N N . VAL B 1 114 ? 6.988 -12.828 -3.066 1 93.62 114 VAL B N 1
ATOM 1889 C CA . VAL B 1 114 ? 5.66 -12.242 -3.188 1 93.62 114 VAL B CA 1
ATOM 1890 C C . VAL B 1 114 ? 4.805 -12.641 -1.985 1 93.62 114 VAL B C 1
ATOM 1892 O O . VAL B 1 114 ? 4.18 -11.781 -1.354 1 93.62 114 VAL B O 1
ATOM 1895 N N . ILE B 1 115 ? 4.816 -13.859 -1.714 1 96 115 ILE B N 1
ATOM 1896 C CA . ILE B 1 115 ? 4.012 -14.398 -0.621 1 96 115 ILE B CA 1
ATOM 1897 C C . ILE B 1 115 ? 4.441 -13.75 0.697 1 96 115 ILE B C 1
ATOM 1899 O O . ILE B 1 115 ? 3.596 -13.328 1.491 1 96 115 ILE B O 1
ATOM 1903 N N . GLU B 1 116 ? 5.688 -13.695 0.884 1 93.94 116 GLU B N 1
ATOM 1904 C CA . GLU B 1 116 ? 6.191 -13.125 2.131 1 93.94 116 GLU B CA 1
ATOM 1905 C C . GLU B 1 116 ? 5.805 -11.656 2.258 1 93.94 116 GLU B C 1
ATOM 1907 O O . GLU B 1 116 ? 5.402 -11.203 3.332 1 93.94 116 GLU B O 1
ATOM 1912 N N . LEU B 1 117 ? 5.953 -10.898 1.148 1 93.12 117 LEU B N 1
ATOM 1913 C CA . LEU B 1 117 ? 5.582 -9.484 1.18 1 93.12 117 LEU B CA 1
ATOM 1914 C C . LEU B 1 117 ? 4.105 -9.32 1.537 1 93.12 117 LEU B C 1
ATOM 1916 O O . LEU B 1 117 ? 3.752 -8.461 2.346 1 93.12 117 LEU B O 1
ATOM 1920 N N . ILE B 1 118 ? 3.346 -10.125 0.907 1 95 118 ILE B N 1
ATOM 1921 C CA . ILE B 1 118 ? 1.907 -10.016 1.116 1 95 118 ILE B CA 1
ATOM 1922 C C . ILE B 1 118 ? 1.572 -10.312 2.576 1 95 118 ILE B C 1
ATOM 1924 O O . ILE B 1 118 ? 0.744 -9.625 3.182 1 95 118 ILE B O 1
ATOM 1928 N N . LYS B 1 119 ? 2.164 -11.32 3.109 1 95.31 119 LYS B N 1
ATOM 1929 C CA . LYS B 1 119 ? 1.93 -11.648 4.512 1 95.31 119 LYS B CA 1
ATOM 1930 C C . LYS B 1 119 ? 2.332 -10.492 5.422 1 95.31 119 LYS B C 1
ATOM 1932 O O . LYS B 1 119 ? 1.627 -10.18 6.383 1 95.31 119 LYS B O 1
ATOM 1937 N N . ILE B 1 120 ? 3.441 -9.898 5.145 1 93.12 120 ILE B N 1
ATOM 1938 C CA . ILE B 1 120 ? 3.922 -8.773 5.941 1 93.12 120 ILE B CA 1
ATOM 1939 C C . ILE B 1 120 ? 2.92 -7.629 5.867 1 93.12 120 ILE B C 1
ATOM 1941 O O . ILE B 1 120 ? 2.574 -7.027 6.887 1 93.12 120 ILE B O 1
ATOM 1945 N N . VAL B 1 121 ? 2.418 -7.32 4.668 1 92.62 121 VAL B N 1
ATOM 1946 C CA . VAL B 1 121 ? 1.488 -6.215 4.469 1 92.62 121 VAL B CA 1
ATOM 1947 C C . VAL B 1 121 ? 0.174 -6.508 5.188 1 92.62 121 VAL B C 1
ATOM 1949 O O . VAL B 1 121 ? -0.414 -5.613 5.805 1 92.62 121 VAL B O 1
ATOM 1952 N N . MET B 1 122 ? -0.245 -7.727 5.094 1 92.94 122 MET B N 1
ATOM 1953 C CA . MET B 1 122 ? -1.486 -8.117 5.754 1 92.94 122 MET B CA 1
ATOM 1954 C C . MET B 1 122 ? -1.372 -7.945 7.266 1 92.94 122 MET B C 1
ATOM 1956 O O . MET B 1 122 ? -2.303 -7.461 7.91 1 92.94 122 MET B O 1
ATOM 1960 N N . GLU B 1 123 ? -0.325 -8.461 7.762 1 92.69 123 GLU B N 1
ATOM 1961 C CA . GLU B 1 123 ? -0.105 -8.289 9.195 1 92.69 123 GLU B CA 1
ATOM 1962 C C . GLU B 1 123 ? -0.084 -6.816 9.586 1 92.69 123 GLU B C 1
ATOM 1964 O O . GLU B 1 123 ? -0.646 -6.43 10.609 1 92.69 123 GLU B O 1
ATOM 1969 N N . ALA B 1 124 ? 0.589 -6.035 8.797 1 92.38 124 ALA B N 1
ATOM 1970 C CA . ALA B 1 124 ? 0.645 -4.598 9.039 1 92.38 124 ALA B CA 1
ATOM 1971 C C . ALA B 1 124 ? -0.749 -3.979 8.992 1 92.38 124 ALA B C 1
ATOM 1973 O O . ALA B 1 124 ? -1.074 -3.104 9.797 1 92.38 124 ALA B O 1
ATOM 1974 N N . ALA B 1 125 ? -1.524 -4.398 8.023 1 90.44 125 ALA B N 1
ATOM 1975 C CA . ALA B 1 125 ? -2.883 -3.879 7.883 1 90.44 125 ALA B CA 1
ATOM 1976 C C . ALA B 1 125 ? -3.736 -4.23 9.094 1 90.44 125 ALA B C 1
ATOM 1978 O O . ALA B 1 125 ? -4.477 -3.385 9.609 1 90.44 125 ALA B O 1
ATOM 1979 N N . LEU B 1 126 ? -3.688 -5.426 9.547 1 89.38 126 LEU B N 1
ATOM 1980 C CA . LEU B 1 126 ? -4.441 -5.859 10.719 1 89.38 126 LEU B CA 1
ATOM 1981 C C . LEU B 1 126 ? -4.008 -5.09 11.961 1 89.38 126 LEU B C 1
ATOM 1983 O O . LEU B 1 126 ? -4.844 -4.691 12.773 1 89.38 126 LEU B O 1
ATOM 1987 N N . LEU B 1 127 ? -2.713 -4.941 12.133 1 90.5 127 LEU B N 1
ATOM 1988 C CA . LEU B 1 127 ? -2.199 -4.156 13.242 1 90.5 127 LEU B CA 1
ATOM 1989 C C . LEU B 1 127 ? -2.723 -2.723 13.188 1 90.5 127 LEU B C 1
ATOM 1991 O O . LEU B 1 127 ? -3.158 -2.174 14.203 1 90.5 127 LEU B O 1
ATOM 1995 N N . ALA B 1 128 ? -2.602 -2.152 11.977 1 89.88 128 ALA B N 1
ATOM 1996 C CA . ALA B 1 128 ? -3.121 -0.798 11.805 1 89.88 128 ALA B CA 1
ATOM 1997 C C . ALA B 1 128 ? -4.594 -0.72 12.195 1 89.88 128 ALA B C 1
ATOM 1999 O O . ALA B 1 128 ? -5.02 0.226 12.859 1 89.88 128 ALA B O 1
ATOM 2000 N N . GLY B 1 129 ? -5.395 -1.673 11.719 1 87.88 129 GLY B N 1
ATOM 2001 C CA . GLY B 1 129 ? -6.801 -1.727 12.086 1 87.88 129 GLY B CA 1
ATOM 2002 C C . GLY B 1 129 ? -7.027 -1.739 13.586 1 87.88 129 GLY B C 1
ATOM 2003 O O . GLY B 1 129 ? -7.934 -1.07 14.086 1 87.88 129 GLY B O 1
ATOM 2004 N N . ARG B 1 130 ? -6.25 -2.549 14.336 1 88.06 130 ARG B N 1
ATOM 2005 C CA . ARG B 1 130 ? -6.391 -2.672 15.789 1 88.06 130 ARG B CA 1
ATOM 2006 C C . ARG B 1 130 ? -6.043 -1.362 16.484 1 88.06 130 ARG B C 1
ATOM 2008 O O . ARG B 1 130 ? -6.688 -0.983 17.469 1 88.06 130 ARG B O 1
ATOM 2015 N N . VAL B 1 131 ? -5.086 -0.739 15.961 1 87.5 131 VAL B N 1
ATOM 2016 C CA . VAL B 1 131 ? -4.559 0.433 16.641 1 87.5 131 VAL B CA 1
ATOM 2017 C C . VAL B 1 131 ? -5.406 1.657 16.312 1 87.5 131 VAL B C 1
ATOM 2019 O O . VAL B 1 131 ? -5.598 2.539 17.156 1 87.5 131 VAL B O 1
ATOM 2022 N N . LEU B 1 132 ? -5.84 1.717 15.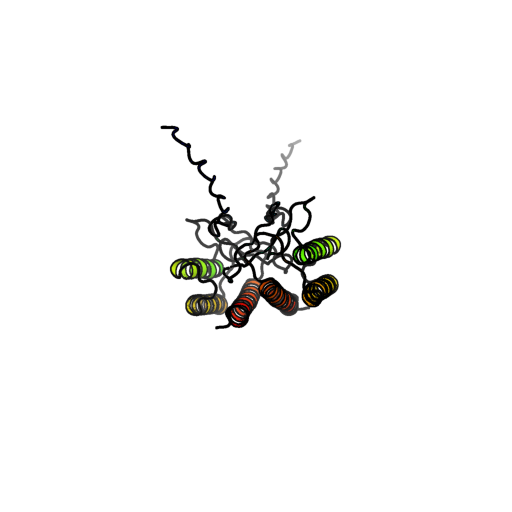062 1 85.56 132 LEU B N 1
ATOM 2023 C CA . LEU B 1 132 ? -6.59 2.889 14.617 1 85.56 132 LEU B CA 1
ATOM 2024 C C . LEU B 1 132 ? -8.07 2.75 14.953 1 85.56 132 LEU B C 1
ATOM 2026 O O . LEU B 1 132 ? -8.805 3.738 14.961 1 85.56 132 LEU B O 1
ATOM 2030 N N . LYS B 1 133 ? -8.828 1.706 14.859 1 74.5 133 LYS B N 1
ATOM 2031 C CA . LYS B 1 133 ? -10.203 1.533 15.297 1 74.5 133 LYS B CA 1
ATOM 2032 C C . LYS B 1 133 ? -10.281 1.351 16.812 1 74.5 133 LYS B C 1
ATOM 2034 O O . LYS B 1 133 ? -10.547 0.248 17.297 1 74.5 133 LYS B O 1
ATOM 2039 N N . LYS B 1 134 ? -9.57 2.07 17.641 1 51.5 134 LYS B N 1
ATOM 2040 C CA . LYS B 1 134 ? -9.906 1.949 19.047 1 51.5 134 LYS B CA 1
ATOM 2041 C C . LYS B 1 134 ? -11.398 2.146 19.281 1 51.5 134 LYS B C 1
ATOM 2043 O O . LYS B 1 134 ? -12.016 3.029 18.688 1 51.5 134 LYS B O 1
ATOM 2048 N N . PRO B 1 135 ? -12.086 1.073 20.031 1 39.19 135 PRO B N 1
ATOM 2049 C CA . PRO B 1 135 ? -13.414 1.395 20.562 1 39.19 135 PRO B CA 1
ATOM 2050 C C . PRO B 1 135 ? -13.453 2.758 21.25 1 39.19 135 PRO B C 1
ATOM 2052 O O . PRO B 1 135 ? -12.438 3.23 21.75 1 39.19 135 PRO B O 1
#

Sequence (270 aa):
MDRFAKSRGRGFNGSKCDARKSKECSRKCESEFCSVPPFLRYGKYCGLLYSGCPGEKPCDGLDGCCMSHDICVQAKGNDYLSEECSKKFIDCMDRFKAAGGRTFKGSTCNANDVIELIKIVMEAALLAGRVLKKPMDRFAKSRGRGFNGSKCDARKSKECSRKCESEFCSVPPFLRYGKYCGLLYSGCPGEKPCDGLDGCCMSHDICVQAKGNDYLSEECSKKFIDCMDRFKAAGGRTFKGSTCNANDVIELIKIVMEAALLAGRVLKKP

pLDDT: mean 78.24, std 25.3, range [23.28, 98.81]

Organism: Chenopodium quinoa (NCBI:txid63459)